Protein AF-N4TQZ7-F1 (afdb_monomer_lite)

Organism: Fusarium oxysporum f. sp. cubense (strain race 1) (NCBI:txid1229664)

Foldseek 3Di:
DLQVVQVVVVAAFDPVLLVVLLCCQVVVPDDDDLFDDPVDPQLVRRQVRCVVVVHDDDPVRSRRNNLQSNLSSNLVNLCCCQCPVVVHFDALVNVLVSQLSNCPQPAPDPVGGCVNPRSDDDCVLLVLLLVLLLVLLVLLVPVVDPDCSVVVSLVSSQVSCVVVVFHRQDFPPDPVRVVLQVVLSVLSVPPVPDPDDDDDDDSSVSVSVSSVCRTHDPDRDPVVPVVVVVVVPDDPDDDDDD

pLDDT: mean 83.71, std 16.62, range [31.41, 97.88]

Secondary structure (DSSP, 8-state):
-HHHHHHHTT-S--HHHHHHHHHHHHH-SSPPPSS--TTSHHHHHHHHHHHHTTPPP-HHHHHHHHHHHHHHHHHHHHHIIIIIIS-----HHHHHHHHHHHTTT--SBTTB-HHHHTT---THHHHHHHHHHHHHHHHHHH--SSS-HHH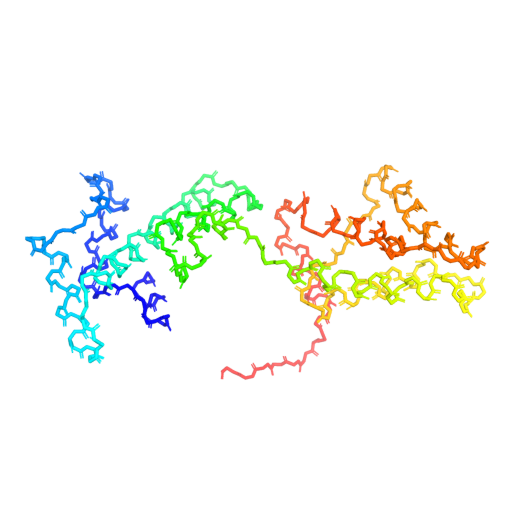HHHHHHHHHHHHTTPPPP---SSHHHHHHHHHHHHHTTTTTT--S------TTHHHHHHHHHHSSSS----HHHHHHHHHHHS-TT-PPP-

Sequence (242 aa):
MIYGSNMISVAGGSLPTTYRLCRVVFEETSQPPEEITQNDLEYEEIRNHLEFRCIPVSHGLILRCYRETLQHAQTAKYLIQKIFIDREAFSEATFKEAHRILTYKIDINQQTPWELYSGNYRTWIWERICYASKFCQRFINIRPFLDGNGRMYRLLLTTLLLRAGICPAVYGLHNMDRESHSRAEVSCYRHDLQGLGEVVTETHHELALFVLNHTYGQWKSTDAQMMTFLQATRRDGAMFPH

Radius of gyration: 24.45 Å; chains: 1; bounding box: 64×50×61 Å

Structure (mmCIF, N/CA/C/O backbone):
data_AF-N4TQZ7-F1
#
_entry.id   AF-N4TQZ7-F1
#
loop_
_atom_site.group_PDB
_atom_site.id
_atom_site.type_symbol
_atom_site.label_atom_id
_atom_site.label_alt_id
_atom_site.label_comp_id
_atom_site.label_asym_id
_atom_site.label_entity_id
_atom_site.label_seq_id
_atom_site.pdbx_PDB_ins_code
_atom_site.Cartn_x
_atom_site.Cartn_y
_atom_site.Cartn_z
_atom_site.occupancy
_atom_site.B_iso_or_equiv
_atom_site.auth_seq_id
_atom_site.auth_comp_id
_atom_site.auth_asym_id
_atom_site.auth_atom_id
_atom_site.pdbx_PDB_model_num
ATOM 1 N N . MET A 1 1 ? -11.856 -14.166 8.397 1.00 89.38 1 MET A N 1
ATOM 2 C CA . MET A 1 1 ? -10.862 -13.397 7.617 1.00 89.38 1 MET A CA 1
ATOM 3 C C . MET A 1 1 ? -10.288 -12.244 8.436 1.00 89.38 1 MET A C 1
ATOM 5 O O . MET A 1 1 ? -9.149 -12.374 8.855 1.00 89.38 1 MET A O 1
ATOM 9 N N . ILE A 1 2 ? -11.068 -11.195 8.747 1.00 96.62 2 ILE A N 1
ATOM 10 C CA . ILE A 1 2 ? -10.592 -9.995 9.475 1.00 96.62 2 ILE A CA 1
ATOM 11 C C . ILE A 1 2 ? -9.933 -10.336 10.818 1.00 96.62 2 ILE A C 1
ATOM 13 O O . ILE A 1 2 ? -8.767 -10.017 11.020 1.00 96.62 2 ILE A O 1
ATOM 17 N N . TYR A 1 3 ? -10.639 -11.071 11.689 1.00 96.25 3 TYR A N 1
ATOM 18 C CA . TYR A 1 3 ? -10.115 -11.478 13.000 1.00 96.25 3 TYR A CA 1
ATOM 19 C C . TYR A 1 3 ? -8.766 -12.198 12.883 1.00 96.25 3 TYR A C 1
ATOM 21 O O . TYR A 1 3 ? -7.779 -11.766 13.463 1.00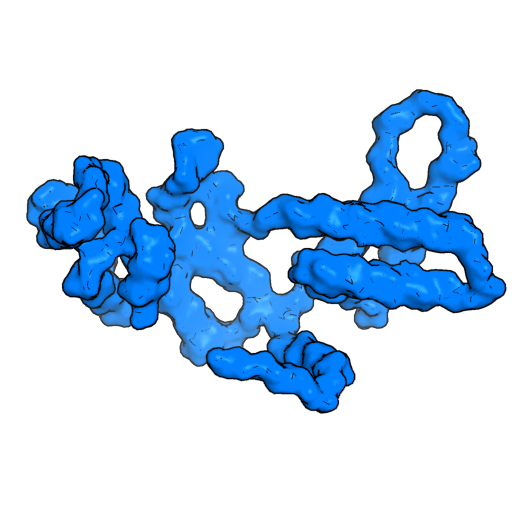 96.25 3 TYR A O 1
ATOM 29 N N . GLY A 1 4 ? -8.703 -13.260 12.073 1.00 94.31 4 GLY A N 1
ATOM 30 C CA . GLY A 1 4 ? -7.472 -14.031 11.887 1.00 94.31 4 GLY A CA 1
ATOM 31 C C . GLY A 1 4 ? -6.312 -13.190 11.350 1.00 94.31 4 GLY A C 1
ATOM 32 O O . GLY A 1 4 ? -5.191 -13.336 11.825 1.00 94.31 4 GLY A O 1
ATOM 33 N N . SER A 1 5 ? -6.580 -12.272 10.416 1.00 95.00 5 SER A N 1
ATOM 34 C CA . SER A 1 5 ? -5.544 -11.392 9.873 1.00 95.00 5 SER A CA 1
ATOM 35 C C . SER A 1 5 ? -5.001 -10.415 10.918 1.00 95.00 5 SER A C 1
ATOM 37 O O . SER A 1 5 ? -3.791 -10.225 10.981 1.00 95.00 5 SER A O 1
ATOM 39 N N . ASN A 1 6 ? -5.863 -9.839 11.760 1.00 94.75 6 ASN A N 1
ATOM 40 C CA . ASN A 1 6 ? -5.437 -8.980 12.868 1.00 94.75 6 ASN A CA 1
ATOM 41 C C . ASN A 1 6 ? -4.642 -9.762 13.924 1.00 94.75 6 ASN A C 1
ATOM 43 O O . ASN A 1 6 ? -3.598 -9.300 14.383 1.00 94.75 6 ASN A O 1
ATOM 47 N N . MET A 1 7 ? -5.069 -10.987 14.245 1.00 93.31 7 MET A N 1
ATOM 48 C CA . MET A 1 7 ? -4.385 -11.831 15.231 1.00 93.31 7 MET A CA 1
ATOM 49 C C . MET A 1 7 ? -2.954 -12.203 14.822 1.00 93.31 7 MET A C 1
ATOM 51 O O . MET A 1 7 ? -2.085 -12.263 15.689 1.00 93.31 7 MET A O 1
ATOM 55 N N . ILE A 1 8 ? -2.679 -12.407 13.527 1.00 92.38 8 ILE A N 1
ATOM 56 C CA . ILE A 1 8 ? -1.310 -12.653 13.028 1.00 92.38 8 ILE A CA 1
ATOM 57 C C . ILE A 1 8 ? -0.387 -11.463 13.330 1.00 92.38 8 ILE A C 1
ATOM 59 O O . ILE A 1 8 ? 0.792 -11.652 13.622 1.00 92.38 8 ILE A O 1
ATOM 63 N N . SER A 1 9 ? -0.923 -10.244 13.297 1.00 87.94 9 SER A N 1
ATOM 64 C CA . SER A 1 9 ? -0.184 -9.011 13.579 1.00 87.94 9 SER A CA 1
ATOM 65 C C . SER A 1 9 ? -0.219 -8.590 15.052 1.00 87.94 9 SER A C 1
ATOM 67 O O . SER A 1 9 ? 0.291 -7.521 15.369 1.00 87.94 9 SER A O 1
ATOM 69 N N . VAL A 1 10 ? -0.796 -9.408 15.946 1.00 89.69 10 VAL A N 1
ATOM 70 C CA . VAL A 1 10 ? -1.018 -9.064 17.367 1.00 89.69 10 VAL A CA 1
ATOM 71 C C . VAL A 1 10 ? -1.766 -7.725 17.502 1.00 89.69 10 VAL A C 1
ATOM 73 O O . VAL A 1 10 ? -1.455 -6.887 18.343 1.00 89.69 10 VAL A O 1
ATOM 76 N N . ALA A 1 11 ? -2.739 -7.522 16.617 1.00 92.00 11 ALA A N 1
ATOM 77 C CA . ALA A 1 11 ? -3.509 -6.296 16.455 1.00 92.00 11 ALA A CA 1
ATOM 78 C C . ALA A 1 11 ? -5.003 -6.572 16.668 1.00 92.00 11 ALA A C 1
ATOM 80 O O . ALA A 1 11 ? -5.447 -7.721 16.632 1.00 92.00 11 ALA A O 1
ATOM 81 N N . GLY A 1 12 ? -5.799 -5.517 16.813 1.00 93.19 12 GLY A N 1
ATOM 82 C CA . GLY A 1 12 ? -7.256 -5.626 16.855 1.00 93.19 12 GLY A CA 1
ATOM 83 C C . GLY A 1 12 ? -7.842 -6.167 18.167 1.00 93.19 12 GLY A C 1
ATOM 84 O O . GLY A 1 12 ? -7.158 -6.314 19.177 1.00 93.19 12 GLY A O 1
ATOM 85 N N . GLY A 1 13 ? -9.155 -6.411 18.155 1.00 92.44 13 GLY A N 1
ATOM 86 C CA . GLY A 1 13 ? -9.925 -6.895 19.302 1.00 92.44 13 GLY A CA 1
ATOM 87 C C . GLY A 1 13 ? -10.218 -8.398 19.283 1.00 92.44 13 GLY A C 1
ATOM 88 O O . GLY A 1 13 ? -9.714 -9.166 18.462 1.00 92.44 13 GLY A O 1
ATOM 89 N N . SER A 1 14 ? -11.103 -8.816 20.188 1.00 93.94 14 SER A N 1
ATOM 90 C CA . SER A 1 14 ? -11.565 -10.202 20.276 1.00 93.94 14 SER A CA 1
ATOM 91 C C . SER A 1 14 ? -12.363 -10.639 19.035 1.00 93.94 14 SER A C 1
ATOM 93 O O . SER A 1 14 ? -12.806 -9.815 18.227 1.00 93.94 14 SER A O 1
ATOM 95 N N . LEU A 1 15 ? -12.600 -11.948 18.888 1.00 94.88 15 LEU A N 1
ATOM 96 C CA . LEU A 1 15 ? -13.474 -12.468 17.832 1.00 94.88 15 LEU A CA 1
ATOM 97 C C . LEU A 1 15 ? -14.915 -11.914 17.940 1.00 94.88 15 LEU A C 1
ATOM 99 O O . LEU A 1 15 ? -15.410 -11.432 16.920 1.00 94.88 15 LEU A O 1
ATOM 103 N N . PRO A 1 16 ? -15.574 -11.902 19.122 1.00 94.44 16 PRO A N 1
ATOM 104 C CA . PRO A 1 16 ? -16.870 -11.237 19.308 1.00 94.44 16 PRO A CA 1
ATOM 105 C C . PRO A 1 16 ? -16.883 -9.764 18.887 1.00 94.44 16 PRO A C 1
ATOM 107 O O . PRO A 1 16 ? -17.746 -9.351 18.108 1.00 94.44 16 PRO A O 1
ATOM 110 N N . THR A 1 17 ? -15.889 -8.991 19.330 1.00 94.12 17 THR A N 1
ATOM 111 C CA . THR A 1 17 ? -15.753 -7.571 18.976 1.00 94.12 17 THR A CA 1
ATOM 112 C C . THR A 1 17 ? -15.598 -7.400 17.463 1.00 94.12 17 THR A C 1
ATOM 114 O O . THR A 1 17 ? -16.293 -6.596 16.843 1.00 94.12 17 THR A O 1
ATOM 117 N N . THR A 1 18 ? -14.735 -8.211 16.841 1.00 96.00 18 THR A N 1
ATOM 118 C CA . THR A 1 18 ? -14.521 -8.193 15.388 1.00 96.00 18 THR A CA 1
ATOM 119 C C . THR A 1 18 ? -15.801 -8.517 14.631 1.00 96.00 18 THR A C 1
ATOM 121 O O . THR A 1 18 ? -16.112 -7.854 13.643 1.00 96.00 18 THR A O 1
ATOM 124 N N . TYR A 1 19 ? -16.559 -9.515 15.089 1.00 94.75 19 TYR A N 1
ATOM 125 C CA . TYR A 1 19 ? -17.826 -9.895 14.475 1.00 94.75 19 TYR A CA 1
ATOM 126 C C . TYR A 1 19 ? -18.840 -8.749 14.510 1.00 94.75 19 TYR A C 1
ATOM 128 O O . TYR A 1 19 ? -19.419 -8.432 13.471 1.00 94.75 19 TYR A O 1
ATOM 136 N N . ARG A 1 20 ? -19.017 -8.081 15.659 1.00 92.12 20 ARG A N 1
ATOM 137 C CA . ARG A 1 20 ? -19.940 -6.938 15.767 1.00 92.12 20 ARG A CA 1
ATOM 138 C C . ARG A 1 20 ? -19.551 -5.786 14.850 1.00 92.12 20 ARG A C 1
ATOM 140 O O . ARG A 1 20 ? -20.404 -5.298 14.115 1.00 92.12 20 ARG A O 1
ATOM 147 N N . LEU A 1 21 ? -18.275 -5.405 14.832 1.00 94.25 21 LEU A N 1
ATOM 148 C CA . LEU A 1 21 ? -17.808 -4.329 13.955 1.00 94.25 21 LEU A CA 1
ATOM 149 C C . LEU A 1 21 ? -17.959 -4.686 12.479 1.00 94.25 21 LEU A C 1
ATOM 151 O O . LEU A 1 21 ? -18.399 -3.851 11.693 1.00 94.25 21 LEU A O 1
ATOM 155 N N . CYS A 1 22 ? -17.677 -5.936 12.104 1.00 95.31 22 CYS A N 1
ATOM 156 C CA . CYS A 1 22 ? -17.938 -6.401 10.746 1.00 95.31 22 CYS A CA 1
ATOM 157 C C . CYS A 1 22 ? -19.426 -6.274 10.403 1.00 95.31 22 CYS A C 1
ATOM 159 O O . CYS A 1 22 ? -19.744 -5.727 9.354 1.00 95.31 22 CYS A O 1
ATOM 161 N N . ARG A 1 23 ? -20.340 -6.711 11.275 1.00 94.31 23 ARG A N 1
ATOM 162 C CA . ARG A 1 23 ? -21.780 -6.569 11.017 1.00 94.31 23 ARG A CA 1
ATOM 163 C C . ARG A 1 23 ? -22.179 -5.118 10.774 1.00 94.31 23 ARG A C 1
ATOM 165 O O . ARG A 1 23 ? -22.774 -4.841 9.744 1.00 94.31 23 ARG A O 1
ATOM 172 N N . VAL A 1 24 ? -21.767 -4.193 11.640 1.00 93.00 24 VAL A N 1
ATOM 173 C CA . VAL A 1 24 ? -22.063 -2.759 11.468 1.00 93.00 24 VAL A CA 1
ATOM 174 C C . VAL A 1 24 ? -21.515 -2.226 10.137 1.00 93.00 24 VAL A C 1
ATOM 176 O O . VAL A 1 24 ? -22.226 -1.546 9.402 1.00 93.00 24 VAL A O 1
ATOM 179 N N . VAL A 1 25 ? -20.272 -2.572 9.785 1.00 95.25 25 VAL A N 1
ATOM 180 C CA . VAL A 1 25 ? -19.625 -2.101 8.549 1.00 95.25 25 VAL A CA 1
ATOM 181 C C . VAL A 1 25 ? -20.275 -2.682 7.292 1.00 95.25 25 VAL A C 1
ATOM 183 O O . VAL A 1 25 ? -20.527 -1.942 6.339 1.00 95.25 25 VAL A O 1
ATOM 186 N N . PHE A 1 26 ? -20.509 -3.994 7.254 1.00 94.50 26 PHE A N 1
ATOM 187 C CA . PHE A 1 26 ? -20.985 -4.695 6.060 1.00 94.50 26 PHE A CA 1
ATOM 188 C C . PHE A 1 26 ? -22.504 -4.615 5.879 1.00 94.50 26 PHE A C 1
ATOM 190 O O . PHE A 1 26 ? -22.950 -4.542 4.740 1.00 94.50 26 PHE A O 1
ATOM 197 N N . GLU A 1 27 ? -23.287 -4.607 6.961 1.00 92.38 27 GLU A N 1
ATOM 198 C CA . GLU A 1 27 ? -24.753 -4.484 6.900 1.00 92.38 27 GLU A CA 1
ATOM 199 C C . GLU A 1 27 ? -25.211 -3.017 6.798 1.00 92.38 27 GLU A C 1
ATOM 201 O O . GLU A 1 27 ? -26.372 -2.773 6.488 1.00 92.38 27 GLU A O 1
ATOM 206 N N . GLU A 1 28 ? -24.327 -2.047 7.071 1.00 86.31 28 GLU A N 1
ATOM 207 C CA . GLU A 1 28 ? -24.642 -0.605 7.097 1.00 86.31 28 GLU A CA 1
ATOM 208 C C . GLU A 1 28 ? -25.817 -0.242 8.017 1.00 86.31 28 GLU A C 1
ATOM 210 O O . GLU A 1 28 ? -26.495 0.765 7.824 1.00 86.31 28 GLU A O 1
ATOM 215 N N . THR A 1 29 ? -26.053 -1.044 9.058 1.00 78.06 29 THR A N 1
ATOM 216 C CA . THR A 1 29 ? -27.164 -0.840 10.001 1.00 78.06 29 THR A CA 1
ATOM 217 C C . THR A 1 29 ? -27.057 0.477 10.764 1.00 78.06 29 THR A C 1
ATOM 219 O O . THR A 1 29 ? -28.063 1.026 11.206 1.00 78.06 29 THR A O 1
ATOM 222 N N . SER A 1 30 ? -25.832 0.964 10.956 1.00 85.12 30 SER A N 1
ATOM 223 C CA . SER A 1 30 ? -25.512 2.224 11.619 1.00 85.12 30 SER A CA 1
ATOM 224 C C . SER A 1 30 ? -24.096 2.667 11.248 1.00 85.12 30 SER A C 1
ATOM 226 O O . SER A 1 30 ? -23.288 1.872 10.764 1.00 85.12 30 SER A O 1
ATOM 228 N N . GLN A 1 31 ? -23.773 3.941 11.482 1.00 85.19 31 GLN A N 1
ATOM 229 C CA . GLN A 1 31 ? -22.384 4.386 11.409 1.00 85.19 31 GLN A CA 1
ATOM 230 C C . GLN A 1 31 ? -21.629 3.896 12.654 1.00 85.19 31 GLN A C 1
ATOM 232 O O . GLN A 1 31 ? -22.085 4.156 13.771 1.00 85.19 31 GLN A O 1
ATOM 237 N N . PRO A 1 32 ? -20.498 3.184 12.492 1.00 88.00 32 PRO A N 1
ATOM 238 C CA . PRO A 1 32 ? -19.674 2.797 13.626 1.00 88.00 32 PRO A CA 1
ATOM 239 C C . PRO A 1 32 ? -19.098 4.059 14.285 1.00 88.00 32 PRO A C 1
ATOM 241 O O . PRO A 1 32 ? -18.683 4.973 13.565 1.00 88.00 32 PRO A O 1
ATOM 244 N N . PRO A 1 33 ? -19.065 4.133 15.626 1.00 89.19 33 PRO A N 1
ATOM 245 C CA . PRO A 1 33 ? -18.546 5.307 16.308 1.00 89.19 33 PRO A CA 1
ATOM 246 C C . PRO A 1 33 ? -17.061 5.494 15.982 1.00 89.19 33 PRO A C 1
ATOM 248 O O . PRO A 1 33 ? -16.300 4.529 15.871 1.00 89.19 33 PRO A O 1
ATOM 251 N N . GLU A 1 34 ? -16.643 6.743 15.810 1.00 87.38 34 GLU A N 1
ATOM 252 C CA . GLU A 1 34 ? -15.252 7.063 15.477 1.00 87.38 34 GLU A CA 1
ATOM 253 C C . GLU A 1 34 ? -14.299 6.765 16.646 1.00 87.38 34 GLU A C 1
ATOM 255 O O . GLU A 1 34 ? -13.163 6.325 16.446 1.00 87.38 34 GLU A O 1
ATOM 260 N N . GLU A 1 35 ? -14.790 6.947 17.871 1.00 89.19 35 GLU A N 1
ATOM 261 C CA . GLU A 1 35 ? -14.110 6.599 19.112 1.00 89.19 35 GLU A CA 1
ATOM 262 C C . GLU A 1 35 ? -15.071 5.910 20.074 1.00 89.19 35 GLU A C 1
ATOM 264 O O . GLU A 1 35 ? -16.269 6.186 20.086 1.00 89.19 35 GLU A O 1
ATOM 269 N N . ILE A 1 36 ? -14.512 5.022 20.889 1.00 94.38 36 ILE A N 1
ATOM 270 C CA . ILE A 1 36 ? -15.214 4.325 21.964 1.00 94.38 36 ILE A CA 1
ATOM 271 C C . ILE A 1 36 ? -14.734 4.847 23.318 1.00 94.38 36 ILE A C 1
ATOM 273 O O . ILE A 1 36 ? -13.595 5.282 23.485 1.00 94.38 36 ILE A O 1
ATOM 277 N N . THR A 1 37 ? -15.607 4.773 24.304 1.00 94.88 37 THR A N 1
ATOM 278 C CA . THR A 1 37 ? -15.417 5.210 25.683 1.00 94.88 37 THR A CA 1
ATOM 279 C C . THR A 1 37 ? -15.427 4.011 26.627 1.00 94.88 37 THR A C 1
ATOM 281 O O . THR A 1 37 ? -15.804 2.907 26.252 1.00 94.88 37 THR A O 1
ATOM 284 N N . GLN A 1 38 ? -15.060 4.222 27.891 1.00 94.12 38 GLN A N 1
ATOM 285 C CA . GLN A 1 38 ? -15.057 3.159 28.907 1.00 94.12 38 GLN A CA 1
ATOM 286 C C . GLN A 1 38 ? -16.442 2.553 29.183 1.00 94.12 38 GLN A C 1
ATOM 288 O O . GLN A 1 38 ? -16.523 1.476 29.763 1.00 94.12 38 GLN A O 1
ATOM 293 N N . ASN A 1 39 ? -17.516 3.235 28.777 1.00 94.19 39 ASN A N 1
ATOM 294 C CA . ASN A 1 39 ? -18.886 2.761 28.951 1.00 94.19 39 ASN A CA 1
ATOM 295 C C . ASN A 1 39 ? -19.351 1.857 27.797 1.00 94.19 39 ASN A C 1
ATOM 297 O O . ASN A 1 39 ? -20.425 1.264 27.890 1.00 94.19 39 ASN A O 1
ATOM 301 N N . ASP A 1 40 ? -18.573 1.766 26.716 1.00 93.44 40 ASP A N 1
ATOM 302 C CA . ASP A 1 40 ? -18.936 0.992 25.535 1.00 93.44 40 ASP A CA 1
ATOM 303 C C . ASP A 1 40 ? -18.562 -0.485 25.695 1.00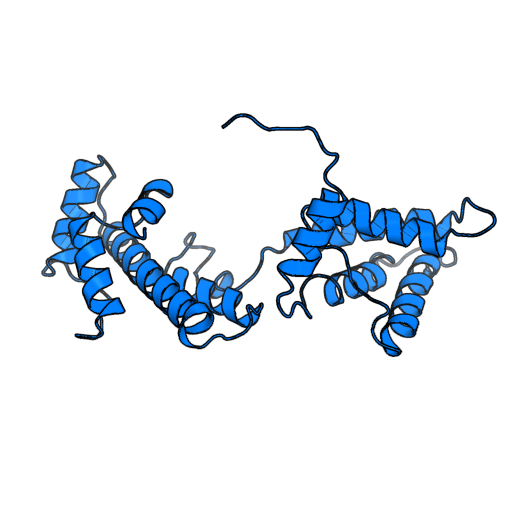 93.44 40 ASP A C 1
ATOM 305 O O . ASP A 1 40 ? -17.490 -0.841 26.195 1.00 93.44 40 ASP A O 1
ATOM 309 N N . LEU A 1 41 ? -19.439 -1.367 25.211 1.00 92.75 41 LEU A N 1
ATOM 310 C CA . LEU A 1 41 ? -19.243 -2.817 25.277 1.00 92.75 41 LEU A CA 1
ATOM 311 C C . LEU A 1 41 ? -17.952 -3.249 24.564 1.00 92.75 41 LEU A C 1
ATOM 313 O O . LEU A 1 41 ? -17.223 -4.117 25.042 1.00 92.75 41 LEU A O 1
ATOM 317 N N . GLU A 1 42 ? -17.653 -2.634 23.420 1.00 93.56 42 GLU A N 1
ATOM 318 C CA . GLU A 1 42 ? -16.434 -2.854 22.642 1.00 93.56 42 GLU A CA 1
ATOM 319 C C . GLU A 1 42 ? -15.179 -2.543 23.456 1.00 93.56 42 GLU A C 1
ATOM 321 O O . GLU A 1 42 ? -14.200 -3.284 23.373 1.00 93.56 42 GLU A O 1
ATOM 326 N N . TYR A 1 43 ? -15.208 -1.472 24.252 1.00 96.00 43 TYR A N 1
ATOM 327 C CA . TYR A 1 43 ? -14.074 -1.066 25.075 1.00 96.00 43 TYR A CA 1
ATOM 328 C C . TYR A 1 43 ? -13.752 -2.138 26.108 1.00 96.00 43 TYR A C 1
ATOM 330 O O . TYR A 1 43 ? -12.609 -2.583 26.234 1.00 96.00 43 TYR A O 1
ATOM 338 N N . GLU A 1 44 ? -14.786 -2.580 26.812 1.00 95.75 44 GLU A N 1
ATOM 339 C CA . GLU A 1 44 ? -14.687 -3.573 27.868 1.00 95.75 44 GLU A CA 1
ATOM 340 C C . GLU A 1 44 ? -14.261 -4.949 27.330 1.00 95.75 44 GLU A C 1
ATOM 342 O O . GLU A 1 44 ? -13.400 -5.617 27.902 1.00 95.75 44 GLU A O 1
ATOM 347 N N . GLU A 1 45 ? -14.781 -5.370 26.177 1.00 95.38 45 GLU A N 1
ATOM 348 C CA . GLU A 1 45 ? -14.353 -6.625 25.553 1.00 95.38 45 GLU A CA 1
ATOM 349 C C . GLU A 1 45 ? -12.907 -6.598 25.056 1.00 95.38 45 GLU A C 1
ATOM 351 O O . GLU A 1 45 ? -12.192 -7.592 25.208 1.00 95.38 45 GLU A O 1
ATOM 356 N N . ILE A 1 46 ? -12.461 -5.488 24.461 1.00 96.50 46 ILE A N 1
ATOM 357 C CA . ILE A 1 46 ? -11.064 -5.336 24.040 1.00 96.50 46 ILE A CA 1
ATOM 358 C C . ILE A 1 46 ? -10.156 -5.349 25.269 1.00 96.50 46 ILE A C 1
ATOM 360 O O . ILE A 1 46 ? -9.129 -6.028 25.248 1.00 96.50 46 ILE A O 1
ATOM 364 N N . ARG A 1 47 ? -10.545 -4.671 26.356 1.00 97.06 47 ARG A N 1
ATOM 365 C CA . ARG A 1 47 ? -9.827 -4.707 27.637 1.00 97.06 47 ARG A CA 1
ATOM 366 C C . ARG A 1 47 ? -9.649 -6.146 28.127 1.00 97.06 47 ARG A C 1
ATOM 368 O O . ARG A 1 47 ? -8.518 -6.592 28.307 1.00 97.06 47 ARG A O 1
ATOM 375 N N . ASN A 1 48 ? -10.749 -6.891 28.242 1.00 96.38 48 ASN A N 1
ATOM 376 C CA . ASN A 1 48 ? -10.741 -8.290 28.677 1.00 96.38 48 ASN A CA 1
ATOM 377 C C . ASN A 1 48 ? -9.923 -9.189 27.732 1.00 96.38 48 ASN A C 1
ATOM 379 O O . ASN A 1 48 ? -9.235 -10.108 28.175 1.00 96.38 48 ASN A O 1
ATOM 383 N N . HIS A 1 49 ? -9.951 -8.914 26.425 1.00 95.25 49 HIS A N 1
ATOM 384 C CA . HIS A 1 49 ? -9.142 -9.635 25.444 1.00 95.25 49 HIS A CA 1
ATOM 385 C C . HIS A 1 49 ? -7.641 -9.410 25.644 1.00 95.25 49 HIS A C 1
ATOM 387 O O . HIS A 1 49 ? -6.874 -10.373 25.629 1.00 95.25 49 HIS A O 1
ATOM 393 N N . LEU A 1 50 ? -7.223 -8.159 25.850 1.00 96.00 50 LEU A N 1
ATOM 394 C CA . LEU A 1 50 ? -5.827 -7.812 26.112 1.00 96.00 50 LEU A CA 1
ATOM 395 C C . LEU A 1 50 ? -5.330 -8.460 27.414 1.00 96.00 50 LEU A C 1
ATOM 397 O O . LEU A 1 50 ? -4.236 -9.025 27.428 1.00 96.00 50 LEU A O 1
ATOM 401 N N . GLU A 1 51 ? -6.158 -8.474 28.463 1.00 96.31 51 GLU A N 1
ATOM 402 C CA . GLU A 1 51 ? -5.853 -9.153 29.733 1.00 96.31 51 GLU A CA 1
ATOM 403 C C . GLU A 1 51 ? -5.692 -10.661 29.553 1.00 96.31 51 GLU A C 1
ATOM 405 O O . GLU A 1 51 ? -4.682 -11.226 29.971 1.00 96.31 51 GLU A O 1
ATOM 410 N N . PHE A 1 52 ? -6.631 -11.309 28.857 1.00 93.94 52 PHE A N 1
ATOM 411 C CA . PHE A 1 52 ? -6.551 -12.735 28.531 1.00 93.94 52 PHE A CA 1
ATOM 412 C C . PHE A 1 52 ? -5.284 -13.083 27.734 1.00 93.94 52 PHE A C 1
ATOM 414 O O . PHE A 1 52 ? -4.718 -14.167 27.872 1.00 93.94 52 PHE A O 1
ATOM 421 N N . ARG A 1 53 ? -4.825 -12.155 26.890 1.00 93.06 53 ARG A N 1
ATOM 422 C CA . ARG A 1 53 ? -3.605 -12.281 26.087 1.00 93.06 53 ARG A CA 1
ATOM 423 C C . ARG A 1 53 ? -2.322 -11.957 26.855 1.00 93.06 53 ARG A C 1
ATOM 425 O O . ARG A 1 53 ? -1.252 -12.076 26.254 1.00 93.06 53 ARG A O 1
ATOM 432 N N . CYS A 1 54 ? -2.417 -11.558 28.123 1.00 94.50 54 CYS A N 1
ATOM 433 C CA . CYS A 1 54 ? -1.311 -11.058 28.939 1.00 94.50 54 CYS A CA 1
ATOM 434 C C . CYS A 1 54 ? -0.593 -9.846 28.312 1.00 94.50 54 CYS A C 1
ATOM 436 O O . CYS A 1 54 ? 0.623 -9.699 28.449 1.00 94.50 54 CYS A O 1
ATOM 438 N N . ILE A 1 55 ? -1.328 -8.986 27.601 1.00 93.81 55 ILE A N 1
ATOM 439 C CA . ILE A 1 55 ? -0.805 -7.749 27.011 1.00 93.81 55 ILE A CA 1
ATOM 440 C C . ILE A 1 55 ? -1.108 -6.588 27.971 1.00 93.81 55 ILE A C 1
ATOM 442 O O . ILE A 1 55 ? -2.258 -6.449 28.391 1.00 93.81 55 ILE A O 1
ATOM 446 N N . PRO A 1 56 ? -0.123 -5.733 28.317 1.00 95.50 56 PRO A N 1
ATOM 447 C CA . PRO A 1 56 ? -0.350 -4.589 29.195 1.00 95.50 56 PRO A CA 1
ATOM 448 C C . PRO A 1 56 ? -1.453 -3.667 28.671 1.00 95.50 56 PRO A C 1
ATOM 450 O O . PRO A 1 56 ? -1.335 -3.059 27.605 1.00 95.50 56 PRO A O 1
ATOM 453 N N . VAL A 1 57 ? -2.529 -3.558 29.443 1.00 96.38 57 VAL A N 1
ATOM 454 C CA . VAL A 1 57 ? -3.694 -2.760 29.076 1.00 96.38 57 VAL A CA 1
ATOM 455 C C . VAL A 1 57 ? -3.408 -1.278 29.280 1.00 96.38 57 VAL A C 1
ATOM 457 O O . VAL A 1 57 ? -2.930 -0.849 30.327 1.00 96.38 57 VAL A O 1
ATOM 460 N N . SER A 1 58 ? -3.772 -0.474 28.286 1.00 96.62 58 SER A N 1
ATOM 461 C CA . SER A 1 58 ? -3.849 0.979 28.408 1.00 96.62 58 SER A CA 1
ATOM 462 C C . SER A 1 58 ? -5.020 1.506 27.587 1.00 96.62 58 SER A C 1
ATOM 464 O O . SER A 1 58 ? -5.426 0.878 26.608 1.00 96.62 58 SER A O 1
ATOM 466 N N . HIS A 1 59 ? -5.538 2.679 27.955 1.00 95.62 59 HIS A N 1
ATOM 467 C CA . HIS A 1 59 ? -6.612 3.334 27.207 1.00 95.62 59 HIS A CA 1
ATOM 468 C C . HIS A 1 59 ? -6.246 3.513 25.723 1.00 95.62 59 HIS A C 1
ATOM 470 O O . HIS A 1 59 ? -7.005 3.115 24.845 1.00 95.62 59 HIS A O 1
ATOM 476 N N . GLY A 1 60 ? -5.037 4.014 25.439 1.00 94.69 60 GLY A N 1
ATOM 477 C CA . GLY A 1 60 ? -4.562 4.206 24.067 1.00 94.69 60 GLY A CA 1
ATOM 478 C C . GLY A 1 60 ? -4.466 2.905 23.263 1.00 94.69 60 GLY A C 1
ATOM 479 O O . GLY A 1 60 ? -4.817 2.892 22.085 1.00 94.69 60 GLY A O 1
ATOM 480 N N . LEU A 1 61 ? -4.055 1.798 23.892 1.00 95.50 61 LEU A N 1
ATOM 481 C CA . LEU A 1 61 ? -4.007 0.496 23.223 1.00 95.50 61 LEU A CA 1
ATOM 482 C C . LEU A 1 61 ? -5.410 -0.033 22.901 1.00 95.50 61 LEU A C 1
ATOM 484 O O . LEU A 1 61 ? -5.618 -0.549 21.809 1.00 95.50 61 LEU A O 1
ATOM 488 N N . ILE A 1 62 ? -6.381 0.145 23.800 1.00 96.88 62 ILE A N 1
ATOM 489 C CA . ILE A 1 62 ? -7.774 -0.258 23.550 1.00 96.88 62 ILE A CA 1
ATOM 490 C C . ILE A 1 62 ? -8.344 0.499 22.344 1.00 96.88 62 ILE A C 1
ATOM 492 O O . ILE A 1 62 ? -8.887 -0.123 21.428 1.00 96.88 62 ILE A O 1
ATOM 496 N N . LEU A 1 63 ? -8.163 1.825 22.300 1.00 96.38 63 LEU A N 1
ATOM 497 C CA . LEU A 1 63 ? -8.609 2.642 21.165 1.00 96.38 63 LEU A CA 1
ATOM 498 C C . LEU A 1 63 ? -7.918 2.234 19.859 1.00 96.38 63 LEU A C 1
ATOM 500 O O . LEU A 1 63 ? -8.558 2.180 18.808 1.00 96.38 63 LEU A O 1
ATOM 504 N N . ARG A 1 64 ? -6.623 1.903 19.919 1.00 95.94 64 ARG A N 1
ATOM 505 C CA . ARG A 1 64 ? -5.870 1.395 18.769 1.00 95.94 64 ARG A CA 1
ATOM 506 C C . ARG A 1 64 ? -6.424 0.056 18.272 1.00 95.94 64 ARG A C 1
ATOM 508 O O . ARG A 1 64 ? -6.706 -0.057 17.085 1.00 95.94 64 ARG A O 1
ATOM 515 N N . CYS A 1 65 ? -6.648 -0.916 19.155 1.00 96.50 65 CYS A N 1
ATOM 516 C CA . CYS A 1 65 ? -7.230 -2.216 18.806 1.00 96.50 65 CYS A CA 1
ATOM 517 C C . CYS A 1 65 ? -8.633 -2.079 18.190 1.00 96.50 65 CYS A C 1
ATOM 519 O O . CYS A 1 65 ? -8.980 -2.787 17.239 1.00 96.50 65 CYS A O 1
ATOM 521 N N . TYR A 1 66 ? -9.444 -1.149 18.701 1.00 97.38 66 TYR A N 1
ATOM 522 C CA . TYR A 1 66 ? -10.738 -0.821 18.108 1.00 97.38 66 TYR A CA 1
ATOM 523 C C . TYR A 1 66 ? -10.578 -0.310 16.671 1.00 97.38 66 TYR A C 1
ATOM 525 O O . TYR A 1 66 ? -11.157 -0.883 15.744 1.00 97.38 66 TYR A O 1
ATOM 533 N N . ARG A 1 67 ? -9.727 0.705 16.476 1.00 96.81 67 ARG A N 1
ATOM 534 C CA . ARG A 1 67 ? -9.422 1.312 15.170 1.00 96.81 67 ARG A CA 1
ATOM 535 C C . ARG A 1 67 ? -8.889 0.294 14.165 1.00 96.81 67 ARG A C 1
ATOM 537 O O . ARG A 1 67 ? -9.436 0.190 13.074 1.00 96.81 67 ARG A O 1
ATOM 544 N N . GLU A 1 68 ? -7.913 -0.520 14.561 1.00 96.88 68 GLU A N 1
ATOM 545 C CA . GLU A 1 68 ? -7.347 -1.605 13.745 1.00 96.88 68 GLU A CA 1
ATOM 546 C C . GLU A 1 68 ? -8.418 -2.607 13.292 1.00 96.88 68 GLU A C 1
ATOM 548 O O . GLU A 1 68 ? -8.380 -3.113 12.173 1.00 96.88 68 GLU A O 1
ATOM 553 N N . THR A 1 69 ? -9.404 -2.901 14.141 1.00 97.00 69 THR A N 1
ATOM 554 C CA . THR A 1 69 ? -10.495 -3.823 13.791 1.00 97.00 69 THR A CA 1
ATOM 555 C C . THR A 1 69 ? -11.502 -3.174 12.849 1.00 97.00 69 THR A C 1
ATOM 557 O O . THR A 1 69 ? -11.869 -3.768 11.831 1.00 97.00 69 THR A O 1
ATOM 560 N N . LEU A 1 70 ? -11.927 -1.951 13.169 1.00 96.94 70 LEU A N 1
ATOM 561 C CA . LEU A 1 70 ? -12.890 -1.190 12.383 1.00 96.94 70 LEU A CA 1
ATOM 562 C C . LEU A 1 70 ? -12.364 -0.915 10.969 1.00 96.94 70 LEU A C 1
ATOM 564 O O . LEU A 1 70 ? -13.045 -1.195 9.983 1.00 96.94 70 LEU A O 1
ATOM 568 N N . GLN A 1 71 ? -11.134 -0.424 10.866 1.00 97.38 71 GLN A N 1
ATOM 569 C CA . GLN A 1 71 ? -10.523 -0.039 9.597 1.00 97.38 71 GLN A CA 1
ATOM 570 C C . GLN A 1 71 ? -10.238 -1.235 8.714 1.00 97.38 71 GLN A C 1
ATOM 572 O O . GLN A 1 71 ? -10.484 -1.177 7.517 1.00 97.38 71 GLN A O 1
ATOM 577 N N . HIS A 1 72 ? -9.816 -2.361 9.287 1.00 97.44 72 HIS A N 1
ATOM 578 C CA . HIS A 1 72 ? -9.647 -3.577 8.504 1.00 97.44 72 HIS A CA 1
ATOM 579 C C . HIS A 1 72 ? -10.982 -4.040 7.899 1.00 97.44 72 HIS A C 1
ATOM 581 O O . HIS A 1 72 ? -11.040 -4.385 6.717 1.00 97.44 72 HIS A O 1
ATOM 587 N N . ALA A 1 73 ? -12.078 -3.985 8.663 1.00 97.00 73 ALA A N 1
ATOM 588 C CA . ALA A 1 73 ? -13.406 -4.273 8.123 1.00 97.00 73 ALA A CA 1
ATOM 589 C C . ALA A 1 73 ? -13.802 -3.278 7.013 1.00 97.00 73 ALA A C 1
ATOM 591 O O . ALA A 1 73 ? -14.265 -3.702 5.952 1.00 97.00 73 ALA A O 1
ATOM 592 N N . GLN A 1 74 ? -13.568 -1.976 7.215 1.00 97.00 74 GLN A N 1
ATOM 593 C CA . GLN A 1 74 ? -13.856 -0.931 6.223 1.00 97.00 74 GLN A CA 1
ATOM 594 C C . GLN A 1 74 ? -13.032 -1.100 4.939 1.00 97.00 74 GLN A C 1
ATOM 596 O O . GLN A 1 74 ? -13.592 -1.051 3.845 1.00 97.00 74 GLN A O 1
ATOM 601 N N . THR A 1 75 ? -11.731 -1.371 5.047 1.00 97.88 75 THR A N 1
ATOM 602 C CA . THR A 1 75 ? -10.845 -1.638 3.907 1.00 97.88 75 THR A CA 1
ATOM 603 C C . THR A 1 75 ? -11.282 -2.879 3.144 1.00 97.88 75 THR A C 1
ATOM 605 O O . THR A 1 75 ? -11.322 -2.859 1.914 1.00 97.88 75 THR A O 1
ATOM 608 N N . ALA A 1 76 ? -11.643 -3.956 3.847 1.00 97.00 76 ALA A N 1
ATOM 609 C CA . ALA A 1 76 ? -12.126 -5.171 3.202 1.00 97.00 76 ALA A CA 1
ATOM 610 C C . ALA A 1 76 ? -13.424 -4.914 2.430 1.00 97.00 76 ALA A C 1
ATOM 612 O O . ALA A 1 76 ? -13.532 -5.317 1.272 1.00 97.00 76 ALA A O 1
ATOM 613 N N . LYS A 1 77 ? -14.377 -4.192 3.029 1.00 96.00 77 LYS A N 1
ATOM 614 C CA . LYS A 1 77 ? -15.601 -3.769 2.343 1.00 96.00 77 LYS A CA 1
ATOM 615 C C . LYS A 1 77 ? -15.297 -2.916 1.115 1.00 96.00 77 LYS A C 1
ATOM 617 O O . LYS A 1 77 ? -15.811 -3.221 0.045 1.00 96.00 77 LYS A O 1
ATOM 622 N N . TYR A 1 78 ? -14.448 -1.899 1.255 1.00 96.19 78 TYR A N 1
ATOM 623 C CA . TYR A 1 78 ? -14.047 -1.021 0.155 1.00 96.19 78 TYR A CA 1
ATOM 624 C C . TYR A 1 78 ? -13.480 -1.818 -1.025 1.00 96.19 78 TYR A C 1
ATOM 626 O O . TYR A 1 78 ? -13.931 -1.646 -2.155 1.00 96.19 78 TYR A O 1
ATOM 634 N N . LEU A 1 79 ? -12.540 -2.731 -0.762 1.00 94.44 79 LEU A N 1
ATOM 635 C CA . LEU A 1 79 ? -11.919 -3.556 -1.798 1.00 94.44 79 LEU A CA 1
ATOM 636 C C . LEU A 1 79 ? -12.921 -4.518 -2.446 1.00 94.44 79 LEU A C 1
ATOM 638 O O . LEU A 1 79 ? -12.963 -4.613 -3.671 1.00 94.44 79 LEU A O 1
ATOM 642 N N . ILE A 1 80 ? -13.745 -5.211 -1.652 1.00 94.06 80 ILE A N 1
ATOM 643 C CA . ILE A 1 80 ? -14.766 -6.132 -2.175 1.00 94.06 80 ILE A CA 1
ATOM 644 C C . ILE A 1 80 ? -15.765 -5.373 -3.051 1.00 94.06 80 ILE A C 1
ATOM 646 O O . ILE A 1 80 ? -16.056 -5.820 -4.160 1.00 94.06 80 ILE A O 1
ATOM 650 N N . GLN A 1 81 ? -16.242 -4.216 -2.591 1.00 93.94 81 GLN A N 1
ATOM 651 C CA . GLN A 1 81 ? -17.170 -3.384 -3.348 1.00 93.94 81 GLN A CA 1
ATOM 652 C C . GLN A 1 81 ? -16.537 -2.942 -4.671 1.00 93.94 81 GLN A C 1
ATOM 654 O O . GLN A 1 81 ? -17.024 -3.313 -5.733 1.00 93.94 81 GLN A O 1
ATOM 659 N N . LYS A 1 82 ? -15.387 -2.261 -4.613 1.00 91.62 82 LYS A N 1
ATOM 660 C CA . LYS A 1 82 ? -14.711 -1.706 -5.793 1.00 91.62 82 LYS A CA 1
ATOM 661 C C . LYS A 1 82 ? -14.342 -2.761 -6.834 1.00 91.62 82 LYS A C 1
ATOM 663 O O . LYS A 1 82 ? -14.590 -2.591 -8.024 1.00 91.62 82 LYS A O 1
ATOM 668 N N . ILE A 1 83 ? -13.712 -3.847 -6.397 1.00 86.19 83 ILE A N 1
ATOM 669 C CA . ILE A 1 83 ? -13.096 -4.814 -7.313 1.00 86.19 83 ILE A CA 1
ATOM 670 C C . ILE A 1 83 ? -14.094 -5.892 -7.719 1.00 86.19 83 ILE A C 1
ATOM 672 O O . ILE A 1 83 ? -14.193 -6.255 -8.891 1.00 86.19 83 ILE A O 1
ATOM 676 N N . PHE A 1 84 ? -14.805 -6.463 -6.747 1.00 88.25 84 PHE A N 1
ATOM 677 C CA . PHE A 1 84 ? -15.624 -7.640 -7.003 1.00 88.25 84 PHE A CA 1
ATOM 678 C C . PHE A 1 84 ? -17.047 -7.274 -7.418 1.00 88.25 84 PHE A C 1
ATOM 680 O O . PHE A 1 84 ? -17.556 -7.874 -8.365 1.00 88.25 84 PHE A O 1
ATOM 687 N N . ILE A 1 85 ? -17.670 -6.306 -6.743 1.00 91.00 85 ILE A N 1
ATOM 688 C CA . ILE A 1 85 ? -19.056 -5.909 -7.020 1.00 91.00 85 ILE A CA 1
ATOM 689 C C . ILE A 1 85 ? -19.116 -4.941 -8.206 1.00 91.00 85 ILE A C 1
ATOM 691 O O . ILE A 1 85 ? -19.780 -5.243 -9.196 1.00 91.00 85 ILE A O 1
ATOM 695 N N . ASP A 1 86 ? -18.360 -3.844 -8.153 1.00 91.25 86 ASP A N 1
ATOM 696 C CA . ASP A 1 86 ? -18.381 -2.785 -9.174 1.00 91.25 86 ASP A CA 1
ATOM 697 C C . ASP A 1 86 ? -17.557 -3.151 -10.422 1.00 91.25 86 ASP A C 1
ATOM 699 O O . ASP A 1 86 ? -17.646 -2.480 -11.450 1.00 91.25 86 ASP A O 1
ATOM 703 N N . ARG A 1 87 ? -16.770 -4.239 -10.354 1.00 88.06 87 ARG A N 1
ATOM 704 C CA . ARG A 1 87 ? -15.893 -4.729 -11.435 1.00 88.06 87 ARG A CA 1
ATOM 705 C C . ARG A 1 87 ? -14.897 -3.675 -11.931 1.00 88.06 87 ARG A C 1
ATOM 707 O O . ARG A 1 87 ? -14.476 -3.719 -13.090 1.00 88.06 87 ARG A O 1
ATOM 714 N N . GLU A 1 88 ? -14.499 -2.736 -11.073 1.00 83.19 88 GLU A N 1
ATOM 715 C CA . GLU A 1 88 ? -13.471 -1.767 -11.430 1.00 83.19 88 GLU A CA 1
ATOM 716 C C . GLU A 1 88 ? -12.112 -2.459 -11.582 1.00 83.19 88 GLU A C 1
ATOM 718 O O . GLU A 1 88 ? -11.776 -3.417 -10.879 1.00 83.19 88 GLU A O 1
ATOM 723 N N . ALA A 1 89 ? -11.303 -1.958 -12.517 1.00 74.69 89 ALA A N 1
ATOM 724 C CA . ALA A 1 89 ? -9.947 -2.447 -12.691 1.00 74.69 89 ALA A CA 1
ATOM 725 C C . ALA A 1 89 ? -9.114 -2.170 -11.433 1.00 74.69 89 ALA A C 1
ATOM 727 O O . ALA A 1 89 ? -9.137 -1.068 -10.881 1.00 74.69 89 ALA A O 1
ATOM 728 N N . PHE A 1 90 ? -8.313 -3.155 -11.028 1.00 73.69 90 PHE A N 1
ATOM 729 C CA . PHE A 1 90 ? -7.312 -2.972 -9.984 1.00 73.69 90 PHE A CA 1
ATOM 730 C C . PHE A 1 90 ? -6.335 -1.863 -10.395 1.00 73.69 90 PHE A C 1
ATOM 732 O O . PHE A 1 90 ? -5.592 -2.014 -11.370 1.00 73.69 90 PHE A O 1
ATOM 739 N N . SER A 1 91 ? -6.357 -0.748 -9.660 1.00 75.81 91 SER A N 1
ATOM 740 C CA . SER A 1 91 ? -5.533 0.432 -9.923 1.00 75.81 91 SER A CA 1
ATOM 741 C C . SER A 1 91 ? -4.678 0.802 -8.713 1.00 75.81 91 SER A C 1
ATOM 743 O O . SER A 1 91 ? -5.000 0.472 -7.570 1.00 75.81 91 SER A O 1
ATOM 745 N N . GLU A 1 92 ? -3.598 1.542 -8.954 1.00 74.94 92 GLU A N 1
ATOM 746 C CA . GLU A 1 92 ? -2.747 2.075 -7.886 1.00 74.94 92 GLU A CA 1
ATOM 747 C C . GLU A 1 92 ? -3.522 2.996 -6.932 1.00 74.94 92 GLU A C 1
ATOM 749 O O . GLU A 1 92 ? -3.357 2.915 -5.715 1.00 74.94 92 GLU A O 1
ATOM 754 N N . ALA A 1 93 ? -4.407 3.839 -7.474 1.00 81.06 93 ALA A N 1
ATOM 755 C CA . ALA A 1 93 ? -5.246 4.728 -6.677 1.00 81.06 93 ALA A CA 1
ATOM 756 C C . ALA A 1 93 ? -6.121 3.935 -5.696 1.00 81.06 93 ALA A C 1
ATOM 758 O O . ALA A 1 93 ? -6.212 4.300 -4.525 1.00 81.06 93 ALA A O 1
ATOM 759 N N . THR A 1 94 ? -6.679 2.805 -6.144 1.00 85.50 94 THR A N 1
ATOM 760 C CA . THR A 1 94 ? -7.460 1.889 -5.303 1.00 85.50 94 THR A CA 1
ATOM 761 C C . THR A 1 94 ? -6.621 1.326 -4.153 1.00 85.50 94 THR A C 1
ATOM 763 O O . THR A 1 94 ? -7.089 1.304 -3.019 1.00 85.50 94 THR A O 1
ATOM 766 N N . PHE A 1 95 ? -5.374 0.904 -4.399 1.00 85.12 95 PHE A N 1
ATOM 767 C CA . PHE A 1 95 ? -4.495 0.387 -3.339 1.00 85.12 95 PHE A CA 1
ATOM 768 C C . PHE A 1 95 ? -4.103 1.453 -2.323 1.00 85.12 95 PHE A C 1
ATOM 770 O O . PHE A 1 95 ? -4.139 1.197 -1.118 1.00 85.12 95 PHE A O 1
ATOM 777 N N . LYS A 1 96 ? -3.721 2.640 -2.804 1.00 87.94 96 LYS A N 1
ATOM 778 C CA . LYS A 1 96 ? -3.357 3.757 -1.930 1.00 87.94 96 LYS A CA 1
ATOM 779 C C . LYS A 1 96 ? -4.535 4.148 -1.051 1.00 87.94 96 LYS A C 1
ATOM 781 O O . LYS A 1 96 ? -4.347 4.326 0.146 1.00 87.94 96 LYS A O 1
ATOM 786 N N . GLU A 1 97 ? -5.739 4.193 -1.611 1.00 94.94 97 GLU A N 1
ATOM 787 C CA . GLU A 1 97 ? -6.944 4.508 -0.849 1.00 94.94 97 GLU A CA 1
ATOM 788 C C . GLU A 1 97 ? -7.338 3.400 0.133 1.00 94.94 97 GLU A C 1
ATOM 790 O O . GLU A 1 97 ? -7.604 3.677 1.298 1.00 94.94 97 GLU A O 1
ATOM 795 N N . ALA A 1 98 ? -7.272 2.133 -0.279 1.00 95.94 98 ALA A N 1
ATOM 796 C CA . ALA A 1 98 ? -7.503 1.002 0.618 1.00 95.94 98 ALA A CA 1
ATOM 797 C C . ALA A 1 98 ? -6.539 1.013 1.816 1.00 95.94 98 ALA A C 1
ATOM 799 O O . ALA A 1 98 ? -6.961 0.785 2.952 1.00 95.94 98 ALA A O 1
ATOM 800 N N . HIS A 1 99 ? -5.258 1.317 1.574 1.00 96.12 99 HIS A N 1
ATOM 801 C CA . HIS A 1 99 ? -4.276 1.502 2.638 1.00 96.12 99 HIS A CA 1
ATOM 802 C C . HIS A 1 99 ? -4.602 2.727 3.495 1.00 96.12 99 HIS A C 1
ATOM 804 O O . HIS A 1 99 ? -4.392 2.671 4.702 1.00 96.12 99 HIS A O 1
ATOM 810 N N . ARG A 1 100 ? -5.126 3.816 2.914 1.00 97.88 100 ARG A N 1
ATOM 811 C CA . ARG A 1 100 ? -5.530 4.979 3.709 1.00 97.88 100 ARG A CA 1
ATOM 812 C C . ARG A 1 100 ? -6.623 4.665 4.704 1.00 97.88 100 ARG A C 1
ATOM 814 O O . ARG A 1 100 ? -6.501 5.042 5.865 1.00 97.88 100 ARG A O 1
ATOM 821 N N . ILE A 1 101 ? -7.639 3.939 4.250 1.00 97.88 101 ILE A N 1
ATOM 822 C CA . ILE A 1 101 ? -8.723 3.451 5.103 1.00 97.88 101 ILE A CA 1
ATOM 823 C C . ILE A 1 101 ? -8.153 2.531 6.188 1.00 97.88 101 ILE A C 1
ATOM 825 O O . ILE A 1 101 ? -8.504 2.685 7.351 1.00 97.88 101 ILE A O 1
ATOM 829 N N . LEU A 1 102 ? -7.228 1.633 5.825 1.00 97.88 102 LEU A N 1
ATOM 830 C CA . LEU A 1 102 ? -6.678 0.615 6.728 1.00 97.88 102 LEU A CA 1
ATOM 831 C C . LEU A 1 102 ? -5.886 1.208 7.898 1.00 97.88 102 LEU A C 1
ATOM 833 O O . LEU A 1 102 ? -5.797 0.577 8.948 1.00 97.88 102 LEU A O 1
ATOM 837 N N . THR A 1 103 ? -5.254 2.363 7.685 1.00 97.38 103 THR A N 1
ATOM 838 C CA . THR A 1 103 ? -4.317 2.972 8.640 1.00 97.38 103 THR A CA 1
ATOM 839 C C . THR A 1 103 ? -4.797 4.310 9.192 1.00 97.38 103 THR A C 1
ATOM 841 O O . THR A 1 103 ? -4.032 5.025 9.835 1.00 97.38 103 THR A O 1
ATOM 844 N N . TYR A 1 104 ? -6.040 4.689 8.910 1.00 97.38 104 TYR A N 1
ATOM 845 C CA . TYR A 1 104 ? -6.633 5.950 9.334 1.00 97.38 104 TYR A CA 1
ATOM 846 C C . TYR A 1 104 ? -6.540 6.140 10.863 1.00 97.38 104 TYR A C 1
ATOM 848 O O . TYR A 1 104 ? -7.038 5.329 11.626 1.00 97.38 104 TYR A O 1
ATOM 856 N N . LYS A 1 105 ? -5.922 7.207 11.379 1.00 96.00 105 LYS A N 1
ATOM 857 C CA . LYS A 1 105 ? -5.757 7.424 12.840 1.00 96.00 105 LYS A CA 1
ATOM 858 C C . LYS A 1 105 ? -5.036 6.292 13.601 1.00 96.00 105 LYS A C 1
ATOM 860 O O . LYS A 1 105 ? -5.260 6.115 14.808 1.00 96.00 105 LYS A O 1
ATOM 865 N N . ILE A 1 106 ? -4.183 5.524 12.923 1.00 95.38 106 ILE A N 1
ATOM 866 C CA . ILE A 1 106 ? -3.297 4.532 13.545 1.00 95.38 106 ILE A CA 1
ATOM 867 C C . ILE A 1 106 ? -1.857 4.983 13.338 1.00 95.38 106 ILE A C 1
ATOM 869 O O . ILE A 1 106 ? -1.292 4.809 12.266 1.00 95.38 106 ILE A O 1
ATOM 873 N N . ASP A 1 107 ? -1.238 5.536 14.374 1.00 94.56 107 ASP A N 1
ATOM 874 C CA . ASP A 1 107 ? 0.153 5.975 14.280 1.00 94.56 107 ASP A CA 1
ATOM 875 C C . ASP A 1 107 ? 1.117 4.788 14.420 1.00 94.56 107 ASP A C 1
ATOM 877 O O . ASP A 1 107 ? 0.913 3.871 15.231 1.00 94.56 107 ASP A O 1
ATOM 881 N N . ILE A 1 108 ? 2.219 4.808 13.664 1.00 91.00 108 ILE A N 1
ATOM 882 C CA . ILE A 1 108 ? 3.302 3.827 13.847 1.00 91.00 108 ILE A CA 1
ATOM 883 C C . ILE A 1 108 ? 4.004 4.099 15.180 1.00 91.00 108 ILE A C 1
ATOM 885 O O . ILE A 1 108 ? 4.263 3.181 15.957 1.00 91.00 108 ILE A O 1
ATOM 889 N N . ASN A 1 109 ? 4.315 5.369 15.431 1.00 90.88 109 ASN A N 1
ATOM 890 C CA . ASN A 1 109 ? 4.906 5.893 16.657 1.00 90.88 109 ASN A CA 1
ATOM 891 C C . ASN A 1 109 ? 4.655 7.409 16.722 1.00 90.88 109 ASN A C 1
ATOM 893 O O . ASN A 1 109 ? 4.123 7.995 15.783 1.00 90.88 109 ASN A O 1
ATOM 897 N N . GLN A 1 110 ? 5.081 8.055 17.808 1.00 87.88 110 GLN A N 1
ATOM 898 C CA . GLN A 1 110 ? 4.879 9.495 18.022 1.00 87.88 110 GLN A CA 1
ATOM 899 C C . GLN A 1 110 ? 5.518 10.382 16.939 1.00 87.88 110 GLN A C 1
ATOM 901 O O . GLN A 1 110 ? 5.065 11.499 16.718 1.00 87.88 110 GLN A O 1
ATOM 906 N N . GLN A 1 111 ? 6.574 9.909 16.274 1.00 91.69 111 GLN A N 1
ATOM 907 C CA . GLN A 1 111 ? 7.280 10.643 15.221 1.00 91.69 111 GLN A CA 1
ATOM 908 C C . GLN A 1 111 ? 6.710 10.374 13.822 1.00 91.69 111 GLN A C 1
ATOM 910 O O . GLN A 1 111 ? 7.031 11.094 12.881 1.00 91.69 111 GLN A O 1
ATOM 915 N N . THR A 1 112 ? 5.893 9.331 13.675 1.00 91.38 112 THR A N 1
ATOM 916 C CA . THR A 1 112 ? 5.364 8.864 12.391 1.00 91.38 112 THR A CA 1
ATOM 917 C C . THR A 1 112 ? 3.844 8.742 12.492 1.00 91.38 112 THR A C 1
ATOM 919 O O . THR A 1 112 ? 3.319 7.622 12.578 1.00 91.38 112 THR A O 1
ATOM 922 N N . PRO A 1 113 ? 3.139 9.890 12.523 1.00 95.44 113 PRO A N 1
ATOM 923 C CA . PRO A 1 113 ? 1.690 9.904 12.513 1.00 95.44 113 PRO A CA 1
ATOM 924 C C . PRO A 1 113 ? 1.159 9.375 11.180 1.00 95.44 113 PRO A C 1
ATOM 926 O O . PRO A 1 113 ? 1.853 9.389 10.151 1.00 95.44 113 PRO A O 1
ATOM 929 N N . TRP A 1 114 ? -0.065 8.859 11.208 1.00 95.88 114 TRP A N 1
ATOM 930 C CA . TRP A 1 114 ? -0.648 8.154 10.072 1.00 95.88 114 TRP A CA 1
ATOM 931 C C . TRP A 1 114 ? -0.697 8.987 8.788 1.00 95.88 114 TRP A C 1
ATOM 933 O O . TRP A 1 114 ? -0.432 8.450 7.713 1.00 95.88 114 TRP A O 1
ATOM 943 N N . GLU A 1 115 ? -0.919 10.298 8.875 1.00 95.31 115 GLU A N 1
ATOM 944 C CA . GLU A 1 115 ? -0.980 11.212 7.728 1.00 95.31 115 GLU A CA 1
ATOM 945 C C . GLU A 1 115 ? 0.298 11.188 6.874 1.00 95.31 115 GLU A C 1
ATOM 947 O O . GLU A 1 115 ? 0.236 11.432 5.669 1.00 95.31 115 GLU A O 1
ATOM 952 N N . LEU A 1 116 ? 1.455 10.868 7.469 1.00 91.31 116 LEU A N 1
ATOM 953 C CA . LEU A 1 116 ? 2.728 10.835 6.746 1.00 91.31 116 LEU A CA 1
ATOM 954 C C . LEU A 1 116 ? 2.904 9.570 5.900 1.00 91.31 116 LEU A C 1
ATOM 956 O O . LEU A 1 116 ? 3.513 9.624 4.831 1.00 91.31 116 LEU A O 1
ATOM 960 N N . TYR A 1 117 ? 2.399 8.421 6.353 1.00 91.56 117 TYR A N 1
ATOM 961 C CA . TYR A 1 117 ? 2.682 7.131 5.706 1.00 91.56 117 TYR A CA 1
ATOM 962 C C . TYR A 1 117 ? 1.464 6.505 5.013 1.00 91.56 117 TYR A C 1
ATOM 964 O O . TYR A 1 117 ? 1.605 5.637 4.150 1.00 91.56 117 TYR A O 1
ATOM 972 N N . SER A 1 118 ? 0.265 6.947 5.370 1.00 95.00 118 SER A N 1
ATOM 973 C CA . SER A 1 118 ? -1.000 6.404 4.895 1.00 95.00 118 SER A CA 1
ATOM 974 C C . SER A 1 118 ? -1.186 6.609 3.383 1.00 95.00 118 SER A C 1
ATOM 976 O O . SER A 1 118 ? -1.226 7.730 2.876 1.00 95.00 118 SER A O 1
ATOM 978 N N . GLY A 1 119 ? -1.279 5.506 2.633 1.00 90.25 119 GLY A N 1
ATOM 979 C CA . GLY A 1 119 ? -1.396 5.525 1.170 1.00 90.25 119 GLY A CA 1
ATOM 980 C C . GLY A 1 119 ? -0.094 5.857 0.435 1.00 90.25 119 GLY A C 1
ATOM 981 O O . GLY A 1 119 ? -0.123 6.104 -0.772 1.00 90.25 119 GLY A O 1
ATOM 982 N N . ASN A 1 120 ? 1.045 5.858 1.133 1.00 83.94 120 ASN A N 1
ATOM 983 C CA . ASN A 1 120 ? 2.358 6.079 0.541 1.00 83.94 120 ASN A CA 1
ATOM 984 C C . ASN A 1 120 ? 3.124 4.760 0.445 1.00 83.94 120 ASN A C 1
ATOM 986 O O . ASN A 1 120 ? 3.290 4.031 1.424 1.00 83.94 120 ASN A O 1
ATOM 990 N N . TYR A 1 121 ? 3.631 4.452 -0.749 1.00 77.88 121 TYR A N 1
ATOM 991 C CA . TYR A 1 121 ? 4.582 3.359 -0.891 1.00 77.88 121 TYR A CA 1
ATOM 992 C C . TYR A 1 121 ? 5.905 3.720 -0.227 1.00 77.88 121 TYR A C 1
ATOM 994 O O . TYR A 1 121 ? 6.285 4.884 -0.105 1.00 77.88 121 TYR A O 1
ATOM 1002 N N . ARG A 1 122 ? 6.634 2.689 0.190 1.00 71.25 122 ARG A N 1
ATOM 1003 C CA . ARG A 1 122 ? 7.944 2.866 0.804 1.00 71.25 122 ARG A CA 1
ATOM 1004 C C . ARG A 1 122 ? 8.950 3.417 -0.215 1.00 71.25 122 ARG A C 1
ATOM 1006 O O . ARG A 1 122 ? 8.982 2.994 -1.369 1.00 71.25 122 ARG A O 1
ATOM 1013 N N . THR A 1 123 ? 9.840 4.284 0.253 1.00 71.00 123 THR A N 1
ATOM 1014 C CA . THR A 1 123 ? 10.855 4.961 -0.569 1.00 71.00 123 THR A CA 1
ATOM 1015 C C . THR A 1 123 ? 11.993 4.052 -1.042 1.00 71.00 123 THR A C 1
ATOM 1017 O O . THR A 1 123 ? 12.655 4.384 -2.018 1.00 71.00 123 THR A O 1
ATOM 1020 N N . TRP A 1 124 ? 12.199 2.868 -0.448 1.00 72.06 124 TRP A N 1
ATOM 1021 C CA . TRP A 1 124 ? 13.272 1.946 -0.868 1.00 72.06 124 TRP A CA 1
ATOM 1022 C C . TRP A 1 124 ? 13.131 1.445 -2.311 1.00 72.06 124 TRP A C 1
ATOM 1024 O O . TRP A 1 124 ? 14.104 0.963 -2.889 1.00 72.06 124 TRP A O 1
ATOM 1034 N N . ILE A 1 125 ? 11.938 1.543 -2.913 1.00 77.94 125 ILE A N 1
ATOM 1035 C CA . ILE A 1 125 ? 11.749 1.252 -4.341 1.00 77.94 125 ILE A CA 1
ATOM 1036 C C . ILE A 1 125 ? 12.630 2.190 -5.173 1.00 77.94 125 ILE A C 1
ATOM 1038 O O . ILE A 1 125 ? 13.346 1.728 -6.059 1.00 77.94 125 ILE A O 1
ATOM 1042 N N . TRP A 1 126 ? 12.644 3.481 -4.830 1.00 82.81 126 TRP A N 1
ATOM 1043 C CA . TRP A 1 126 ? 13.487 4.477 -5.481 1.00 82.81 126 TRP A CA 1
ATOM 1044 C C . TRP A 1 126 ? 14.972 4.147 -5.326 1.00 82.81 126 TRP A C 1
ATOM 1046 O O . TRP A 1 126 ? 15.697 4.094 -6.313 1.00 82.81 126 TRP A O 1
ATOM 1056 N N . GLU A 1 127 ? 15.416 3.823 -4.111 1.00 84.44 127 GLU A N 1
ATOM 1057 C CA . GLU A 1 127 ? 16.815 3.457 -3.845 1.00 84.44 127 GLU A CA 1
ATOM 1058 C C . GLU A 1 127 ? 17.267 2.248 -4.682 1.00 84.44 127 GLU A C 1
ATOM 1060 O O . GLU A 1 127 ? 18.358 2.247 -5.260 1.00 84.44 127 GLU A O 1
ATOM 1065 N N . ARG A 1 128 ? 16.410 1.226 -4.808 1.00 86.12 128 ARG A N 1
ATOM 1066 C CA . ARG A 1 128 ? 16.687 0.032 -5.621 1.00 86.12 128 ARG A CA 1
ATOM 1067 C C . ARG A 1 128 ? 16.684 0.331 -7.123 1.00 86.12 128 ARG A C 1
ATOM 1069 O O . ARG A 1 128 ? 17.529 -0.211 -7.839 1.00 86.12 128 ARG A O 1
ATOM 1076 N N . ILE A 1 129 ? 15.794 1.206 -7.600 1.00 89.31 129 ILE A N 1
ATOM 1077 C CA . ILE A 1 129 ? 15.791 1.685 -8.993 1.00 89.31 129 ILE A CA 1
ATOM 1078 C C . ILE A 1 129 ? 17.069 2.477 -9.291 1.00 89.31 129 ILE A C 1
ATOM 1080 O O . ILE A 1 129 ? 17.706 2.230 -10.319 1.00 89.31 129 ILE A O 1
ATOM 1084 N N . CYS A 1 130 ? 17.489 3.371 -8.394 1.00 89.94 130 CYS A N 1
ATOM 1085 C CA . CYS A 1 130 ? 18.745 4.110 -8.522 1.00 89.94 130 CYS A CA 1
ATOM 1086 C C . CYS A 1 130 ? 19.940 3.160 -8.596 1.00 89.94 130 CYS A C 1
ATOM 1088 O O . CYS A 1 130 ? 20.764 3.283 -9.500 1.00 89.94 130 CYS A O 1
ATOM 1090 N N . TYR A 1 131 ? 19.998 2.148 -7.723 1.00 90.12 131 TYR A N 1
ATOM 1091 C CA . TYR A 1 131 ? 21.062 1.143 -7.753 1.00 90.12 131 TYR A CA 1
ATOM 1092 C C . TYR A 1 131 ? 21.123 0.391 -9.094 1.00 90.12 131 TYR A C 1
ATOM 1094 O O . TYR A 1 131 ? 22.194 0.286 -9.700 1.00 90.12 131 TYR A O 1
ATOM 1102 N N . ALA A 1 132 ? 19.980 -0.092 -9.595 1.00 93.00 132 ALA A N 1
ATOM 1103 C CA . ALA A 1 132 ? 19.908 -0.776 -10.886 1.00 93.00 132 ALA A CA 1
ATOM 1104 C C . ALA A 1 132 ? 20.318 0.145 -12.050 1.00 93.00 132 ALA A C 1
ATOM 1106 O O . ALA A 1 132 ? 21.079 -0.262 -12.934 1.00 93.00 132 ALA A O 1
ATOM 1107 N N . SER A 1 133 ? 19.872 1.402 -12.018 1.00 94.06 133 SER A N 1
ATOM 1108 C CA . SER A 1 133 ? 20.174 2.412 -13.038 1.00 94.06 133 SER A CA 1
ATOM 1109 C C . SER A 1 133 ? 21.654 2.791 -13.040 1.00 94.06 133 SER A C 1
ATOM 1111 O O . SER A 1 133 ? 22.266 2.857 -14.102 1.00 94.06 133 SER A O 1
ATOM 1113 N N . LYS A 1 134 ? 22.272 2.937 -11.862 1.00 91.88 134 LYS A N 1
ATOM 1114 C CA . LYS A 1 134 ? 23.713 3.185 -11.698 1.00 91.88 134 LYS A CA 1
ATOM 1115 C C . LYS A 1 134 ? 24.561 2.037 -12.243 1.00 91.88 134 LYS A C 1
ATOM 1117 O O . LYS A 1 134 ? 25.599 2.272 -12.859 1.00 91.88 134 LYS A O 1
ATOM 1122 N N . PHE A 1 135 ? 24.126 0.791 -12.052 1.00 91.81 135 PHE A N 1
ATOM 1123 C CA . PHE A 1 135 ? 24.796 -0.365 -12.650 1.00 91.81 135 PHE A CA 1
ATOM 1124 C C . PHE A 1 135 ? 24.683 -0.346 -14.181 1.00 91.81 135 PHE A C 1
ATOM 1126 O O . PHE A 1 135 ? 25.686 -0.495 -14.880 1.00 91.81 135 PHE A O 1
ATOM 1133 N N . CYS A 1 136 ? 23.479 -0.114 -14.710 1.00 93.88 136 CYS A N 1
ATOM 1134 C CA . CYS A 1 136 ? 23.242 -0.069 -16.153 1.00 93.88 136 CYS A CA 1
ATOM 1135 C C . CYS A 1 136 ? 23.983 1.085 -16.826 1.00 93.88 136 CYS A C 1
ATOM 1137 O O . CYS A 1 136 ? 24.537 0.892 -17.901 1.00 93.88 136 CYS A O 1
ATOM 1139 N N . GLN A 1 137 ? 24.086 2.238 -16.169 1.00 92.50 137 GLN A N 1
ATOM 1140 C CA . GLN A 1 137 ? 24.900 3.355 -16.631 1.00 92.50 137 GLN A CA 1
ATOM 1141 C C . GLN A 1 137 ? 26.352 2.937 -16.897 1.00 92.50 137 GLN A C 1
ATOM 1143 O O . GLN A 1 137 ? 26.904 3.262 -17.945 1.00 92.50 137 GLN A O 1
ATOM 1148 N N . ARG A 1 138 ? 26.979 2.187 -15.981 1.00 90.81 138 ARG A N 1
ATOM 1149 C CA . ARG A 1 138 ? 28.359 1.713 -16.185 1.00 90.81 138 ARG A CA 1
ATOM 1150 C C . ARG A 1 138 ? 28.468 0.855 -17.444 1.00 90.81 138 ARG A C 1
ATOM 1152 O O . ARG A 1 138 ? 29.393 1.033 -18.226 1.00 90.81 138 ARG A O 1
ATOM 1159 N N . PHE A 1 139 ? 27.503 -0.035 -17.670 1.00 93.19 139 PHE A N 1
ATOM 1160 C CA . PHE A 1 139 ? 27.447 -0.851 -18.883 1.00 93.19 139 PHE A CA 1
ATOM 1161 C C . PHE A 1 139 ? 27.252 0.004 -20.150 1.00 93.19 139 PHE A C 1
ATOM 1163 O O . PHE A 1 139 ? 27.939 -0.210 -21.150 1.00 93.19 139 PHE A O 1
ATOM 1170 N N . ILE A 1 140 ? 26.345 0.986 -20.092 1.00 92.81 140 ILE A N 1
ATOM 1171 C CA . ILE A 1 140 ? 26.051 1.941 -21.171 1.00 92.81 140 ILE A CA 1
ATOM 1172 C C . ILE A 1 140 ? 27.307 2.720 -21.575 1.00 92.81 140 ILE A C 1
ATOM 1174 O O . ILE A 1 140 ? 27.503 2.929 -22.771 1.00 92.81 140 ILE A O 1
ATOM 1178 N N . ASN A 1 141 ? 28.152 3.103 -20.611 1.00 88.56 141 ASN A N 1
ATOM 1179 C CA . ASN A 1 141 ? 29.392 3.846 -20.856 1.00 88.56 141 ASN A CA 1
ATOM 1180 C C . ASN A 1 141 ? 30.515 2.950 -21.399 1.00 88.56 141 ASN A C 1
ATOM 1182 O O . ASN A 1 141 ? 31.216 3.355 -22.320 1.00 88.56 141 ASN A O 1
ATOM 1186 N N . ILE A 1 142 ? 30.662 1.723 -20.884 1.00 91.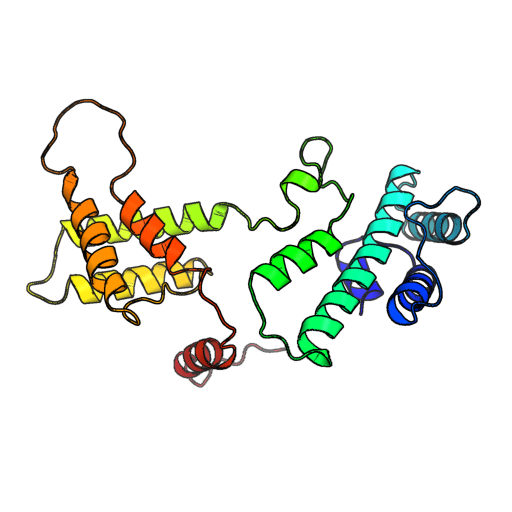69 142 ILE A N 1
ATOM 1187 C CA . ILE A 1 142 ? 31.714 0.790 -21.332 1.00 91.69 142 ILE A CA 1
ATOM 1188 C C . ILE A 1 142 ? 31.484 0.325 -22.777 1.00 91.69 142 ILE A C 1
ATOM 1190 O O . ILE A 1 142 ? 32.451 0.139 -23.509 1.00 91.69 142 ILE A O 1
ATOM 1194 N N . ARG A 1 143 ? 30.222 0.110 -23.181 1.00 91.19 143 ARG A N 1
ATOM 1195 C CA . ARG A 1 143 ? 29.839 -0.447 -24.498 1.00 91.19 143 ARG A CA 1
ATOM 1196 C C . ARG A 1 143 ? 30.703 -1.651 -24.916 1.00 91.19 143 ARG A C 1
ATOM 1198 O O . ARG A 1 143 ? 31.372 -1.604 -25.946 1.00 91.19 143 ARG A O 1
ATOM 1205 N N . PRO A 1 144 ? 30.695 -2.742 -24.132 1.00 94.25 144 PRO A N 1
ATOM 1206 C CA . PRO A 1 144 ? 31.664 -3.827 -24.293 1.00 94.25 144 PRO A CA 1
ATOM 1207 C C . PRO A 1 144 ? 31.498 -4.650 -25.580 1.00 94.25 144 PRO A C 1
ATOM 1209 O O . PRO A 1 144 ? 32.397 -5.411 -25.931 1.00 94.25 144 PRO A O 1
ATOM 1212 N N . PHE A 1 145 ? 30.359 -4.547 -26.270 1.00 95.88 145 PHE A N 1
ATOM 1213 C CA . PHE A 1 145 ? 30.064 -5.337 -27.466 1.00 95.88 145 PHE A CA 1
ATOM 1214 C C . PHE A 1 145 ? 30.092 -4.490 -28.741 1.00 95.88 145 PHE A C 1
ATOM 1216 O O . PHE A 1 145 ? 29.808 -3.295 -28.707 1.00 95.88 145 PHE A O 1
ATOM 1223 N N . LEU A 1 146 ? 30.368 -5.125 -29.884 1.00 94.69 146 LEU A N 1
ATOM 1224 C CA . LEU A 1 146 ? 30.363 -4.457 -31.192 1.00 94.69 146 LEU A CA 1
ATOM 1225 C C . LEU A 1 146 ? 28.967 -3.931 -31.579 1.00 94.69 146 LEU A C 1
ATOM 1227 O O . LEU A 1 146 ? 28.843 -2.840 -32.124 1.00 94.69 146 LEU A O 1
ATOM 1231 N N . ASP A 1 147 ? 27.918 -4.690 -31.260 1.00 95.56 147 ASP A N 1
ATOM 1232 C CA . ASP A 1 147 ? 26.513 -4.299 -31.398 1.00 95.56 147 ASP A CA 1
ATOM 1233 C C . ASP A 1 147 ? 25.688 -4.919 -30.254 1.00 95.56 147 ASP A C 1
ATOM 1235 O O . ASP A 1 147 ? 26.139 -5.817 -29.542 1.00 95.56 147 ASP A O 1
ATOM 1239 N N . GLY A 1 148 ? 24.465 -4.433 -30.048 1.00 95.38 148 GLY A N 1
ATOM 1240 C CA . GLY A 1 148 ? 23.507 -5.018 -29.116 1.00 95.38 148 GLY A CA 1
ATOM 1241 C C . GLY A 1 148 ? 23.584 -4.467 -27.694 1.00 95.38 148 GLY A C 1
ATOM 1242 O O . GLY A 1 148 ? 22.724 -4.816 -26.889 1.00 95.38 148 GLY A O 1
ATOM 1243 N N . ASN A 1 149 ? 24.513 -3.551 -27.390 1.00 94.25 149 ASN A N 1
ATOM 1244 C CA . ASN A 1 149 ? 24.654 -2.941 -26.058 1.00 94.25 149 ASN A CA 1
ATOM 1245 C C . ASN A 1 149 ? 23.331 -2.364 -25.528 1.00 94.25 149 ASN A C 1
ATOM 1247 O O . ASN A 1 149 ? 22.954 -2.634 -24.391 1.00 94.25 149 ASN A O 1
ATOM 1251 N N . GLY A 1 150 ? 22.587 -1.645 -26.379 1.00 92.94 150 GLY A N 1
ATOM 1252 C CA . GLY A 1 150 ? 21.276 -1.087 -26.036 1.00 92.94 150 GLY A CA 1
ATOM 1253 C C . GLY A 1 150 ? 20.273 -2.157 -25.590 1.00 92.94 150 GLY A C 1
ATOM 1254 O O . GLY A 1 150 ? 19.614 -2.029 -24.564 1.00 92.94 150 GLY A O 1
ATOM 1255 N N . ARG A 1 151 ? 20.174 -3.261 -26.342 1.00 94.75 151 ARG A N 1
ATOM 1256 C CA . ARG A 1 151 ? 19.289 -4.390 -25.999 1.00 94.75 151 ARG A CA 1
ATOM 1257 C C . ARG A 1 151 ? 19.761 -5.088 -24.723 1.00 94.75 151 ARG A C 1
ATOM 1259 O O . ARG A 1 151 ? 18.943 -5.412 -23.867 1.00 94.75 151 ARG A O 1
ATOM 1266 N N . MET A 1 152 ? 21.071 -5.272 -24.587 1.00 95.62 152 MET A N 1
ATOM 1267 C CA . MET A 1 152 ? 21.670 -5.983 -23.466 1.00 95.62 152 MET A CA 1
ATOM 1268 C C . MET A 1 152 ? 21.472 -5.247 -22.139 1.00 95.62 152 MET A C 1
ATOM 1270 O O . MET A 1 152 ? 21.039 -5.864 -21.166 1.00 95.62 152 MET A O 1
ATOM 1274 N N . TYR A 1 153 ? 21.713 -3.933 -22.081 1.00 95.19 153 TYR A N 1
ATOM 1275 C CA . TYR A 1 153 ? 21.529 -3.207 -20.823 1.00 95.19 153 TYR A CA 1
ATOM 1276 C C . TYR A 1 153 ? 20.054 -3.156 -20.410 1.00 95.19 153 TYR A C 1
ATOM 1278 O O . TYR A 1 153 ? 19.764 -3.198 -19.221 1.00 95.19 153 TYR A O 1
ATOM 1286 N N . ARG A 1 154 ? 19.106 -3.112 -21.358 1.00 94.81 154 ARG A N 1
ATOM 1287 C CA . ARG A 1 154 ? 17.670 -3.166 -21.036 1.00 94.81 154 ARG A CA 1
ATOM 1288 C C . ARG A 1 154 ? 17.259 -4.507 -20.423 1.00 94.81 154 ARG A C 1
ATOM 1290 O O . ARG A 1 154 ? 16.465 -4.532 -19.480 1.00 94.81 154 ARG A O 1
ATOM 1297 N N . LEU A 1 155 ? 17.827 -5.614 -20.910 1.00 94.19 155 LEU A N 1
ATOM 1298 C CA . LEU A 1 155 ? 17.646 -6.940 -20.304 1.00 94.19 155 LEU A CA 1
ATOM 1299 C C . LEU A 1 155 ? 18.275 -7.009 -18.907 1.00 94.19 155 LEU A C 1
ATOM 1301 O O . LEU A 1 155 ? 17.661 -7.519 -17.969 1.00 94.19 155 LEU A O 1
ATOM 1305 N N . LEU A 1 156 ? 19.475 -6.453 -18.748 1.00 94.56 156 LEU A N 1
ATOM 1306 C CA . LEU A 1 156 ? 20.169 -6.355 -17.466 1.00 94.56 156 LEU A CA 1
ATOM 1307 C C . LEU A 1 156 ? 19.374 -5.518 -16.452 1.00 94.56 156 LEU A C 1
ATOM 1309 O O . LEU A 1 156 ? 19.157 -5.966 -15.331 1.00 94.56 156 LEU A O 1
ATOM 1313 N N . LEU A 1 157 ? 18.877 -4.353 -16.866 1.00 93.94 157 LEU A N 1
ATOM 1314 C CA . LEU A 1 157 ? 18.012 -3.477 -16.079 1.00 93.94 157 LEU A CA 1
ATOM 1315 C C . LEU A 1 157 ? 16.762 -4.226 -15.614 1.00 93.94 157 LEU A C 1
ATOM 1317 O O . LEU A 1 157 ? 16.478 -4.266 -14.421 1.00 93.94 157 LEU A O 1
ATOM 1321 N N . THR A 1 158 ? 16.071 -4.892 -16.541 1.00 90.94 158 THR A N 1
ATOM 1322 C CA . THR A 1 158 ? 14.902 -5.730 -16.235 1.00 90.94 158 THR A CA 1
ATOM 1323 C C . THR A 1 158 ? 15.236 -6.806 -15.201 1.00 90.94 158 THR A C 1
ATOM 1325 O O . THR A 1 158 ? 14.502 -6.992 -14.233 1.00 90.94 158 THR A O 1
ATOM 1328 N N . THR A 1 159 ? 16.378 -7.477 -15.357 1.00 89.75 159 THR A N 1
ATOM 1329 C CA . THR A 1 159 ? 16.831 -8.538 -14.445 1.00 89.75 159 THR A CA 1
ATOM 1330 C C . THR A 1 159 ? 17.149 -8.000 -13.048 1.00 89.75 159 THR A C 1
ATOM 1332 O O . THR A 1 159 ? 16.785 -8.622 -12.050 1.00 89.75 159 THR A O 1
ATOM 1335 N N . LEU A 1 160 ? 17.802 -6.838 -12.955 1.00 91.19 160 LEU A N 1
ATOM 1336 C CA . LEU A 1 160 ? 18.121 -6.188 -11.681 1.00 91.19 160 LEU A CA 1
ATOM 1337 C C . LEU A 1 160 ? 16.856 -5.729 -10.946 1.00 91.19 160 LEU A C 1
ATOM 1339 O O . LEU A 1 160 ? 16.767 -5.923 -9.734 1.00 91.19 160 LEU A O 1
ATOM 1343 N N . LEU A 1 161 ? 15.868 -5.191 -11.669 1.00 87.88 161 LEU A N 1
ATOM 1344 C CA . LEU A 1 161 ? 14.563 -4.826 -11.108 1.00 87.88 161 LEU A CA 1
ATOM 1345 C C . LEU A 1 161 ? 13.821 -6.059 -10.579 1.00 87.88 161 LEU A C 1
ATOM 1347 O O . LEU A 1 161 ? 13.409 -6.070 -9.420 1.00 87.88 161 LEU A O 1
ATOM 1351 N N . LEU A 1 162 ? 13.748 -7.136 -11.370 1.00 84.25 162 LEU A N 1
ATOM 1352 C CA . LEU A 1 162 ? 13.128 -8.396 -10.947 1.00 84.25 162 LEU A CA 1
ATOM 1353 C C . LEU A 1 162 ? 13.816 -8.989 -9.712 1.00 84.25 162 LEU A C 1
ATOM 1355 O O . LEU A 1 162 ? 13.146 -9.366 -8.751 1.00 84.25 162 LEU A O 1
ATOM 1359 N N . ARG A 1 163 ? 15.156 -9.009 -9.686 1.00 83.88 163 ARG A N 1
ATOM 1360 C CA . ARG A 1 163 ? 15.937 -9.445 -8.516 1.00 83.88 163 ARG A CA 1
ATOM 1361 C C . ARG A 1 163 ? 15.641 -8.594 -7.277 1.00 83.88 163 ARG A C 1
ATOM 1363 O O . ARG A 1 163 ? 15.689 -9.103 -6.161 1.00 83.88 163 ARG A O 1
ATOM 1370 N N . ALA A 1 164 ? 15.336 -7.314 -7.470 1.00 80.19 164 ALA A N 1
ATOM 1371 C CA . ALA A 1 164 ? 14.959 -6.379 -6.419 1.00 80.19 164 ALA A CA 1
ATOM 1372 C C . ALA A 1 164 ? 13.482 -6.490 -5.987 1.00 80.19 164 ALA A C 1
ATOM 1374 O O . ALA A 1 164 ? 13.066 -5.730 -5.108 1.00 80.19 164 ALA A O 1
ATOM 1375 N N . GLY A 1 165 ? 12.695 -7.409 -6.564 1.00 74.50 165 GLY A N 1
ATOM 1376 C CA . GLY A 1 165 ? 11.255 -7.534 -6.310 1.00 74.50 165 GLY A CA 1
ATOM 1377 C C . GLY A 1 165 ? 10.433 -6.391 -6.912 1.00 74.50 165 GLY A C 1
ATOM 1378 O O . GLY A 1 165 ? 9.320 -6.130 -6.463 1.00 74.50 165 GLY A O 1
ATOM 1379 N N . ILE A 1 166 ? 10.996 -5.679 -7.889 1.00 78.88 166 ILE A N 1
ATOM 1380 C CA . ILE A 1 166 ? 10.362 -4.560 -8.582 1.00 78.88 166 ILE A CA 1
ATOM 1381 C C . ILE A 1 166 ? 9.876 -5.068 -9.934 1.00 78.88 166 ILE A C 1
ATOM 1383 O O . ILE A 1 166 ? 10.554 -5.846 -10.608 1.00 78.88 166 ILE A O 1
ATOM 1387 N N . CYS A 1 167 ? 8.682 -4.634 -10.331 1.00 75.81 167 CYS A N 1
ATOM 1388 C CA . CYS A 1 167 ? 8.154 -4.972 -11.643 1.00 75.81 167 CYS A CA 1
ATOM 1389 C C . CYS A 1 167 ? 9.098 -4.461 -12.746 1.00 75.81 167 CYS A C 1
ATOM 1391 O O . CYS A 1 167 ? 9.663 -3.375 -12.603 1.00 75.81 167 CYS A O 1
ATOM 1393 N N . PRO A 1 168 ? 9.268 -5.208 -13.851 1.00 81.50 168 PRO A N 1
ATOM 1394 C CA . PRO A 1 168 ? 9.985 -4.716 -15.018 1.00 81.50 168 PRO A CA 1
ATOM 1395 C C . PRO A 1 168 ? 9.449 -3.363 -15.483 1.00 81.50 168 PRO A C 1
ATOM 1397 O O . PRO A 1 168 ? 8.238 -3.149 -15.507 1.00 81.50 168 PRO A O 1
ATOM 1400 N N . ALA A 1 169 ? 10.354 -2.477 -15.896 1.00 83.19 169 ALA A N 1
ATOM 1401 C CA . ALA A 1 169 ? 9.977 -1.258 -16.593 1.00 83.19 169 ALA A CA 1
ATOM 1402 C C . ALA A 1 169 ? 9.417 -1.622 -17.973 1.00 83.19 169 ALA A C 1
ATOM 1404 O O . ALA A 1 169 ? 10.129 -2.228 -18.776 1.00 83.19 169 ALA A O 1
ATOM 1405 N N . VAL A 1 170 ? 8.163 -1.259 -18.249 1.00 81.44 170 VAL A N 1
ATOM 1406 C CA . VAL A 1 170 ? 7.518 -1.514 -19.547 1.00 81.44 170 VAL A CA 1
ATOM 1407 C C . VAL A 1 170 ? 7.451 -0.210 -20.330 1.00 81.44 170 VAL A C 1
ATOM 1409 O O . VAL A 1 170 ? 6.836 0.752 -19.885 1.00 81.44 170 VAL A O 1
ATOM 1412 N N . TYR A 1 171 ? 8.095 -0.178 -21.492 1.00 84.81 171 TYR A N 1
ATOM 1413 C CA . TYR A 1 171 ? 8.180 0.985 -22.376 1.00 84.81 171 TYR A CA 1
ATOM 1414 C C . TYR A 1 171 ? 8.318 0.534 -23.832 1.00 84.81 171 TYR A C 1
ATOM 1416 O O . TYR A 1 171 ? 8.629 -0.626 -24.113 1.00 84.81 171 TYR A O 1
ATOM 1424 N N . GLY A 1 172 ? 8.112 1.463 -24.764 1.00 83.25 172 GLY A N 1
ATOM 1425 C CA . GLY A 1 172 ? 8.096 1.191 -26.203 1.00 83.25 172 GLY A CA 1
ATOM 1426 C C . GLY A 1 172 ? 6.698 0.876 -26.737 1.00 83.25 172 GLY A C 1
ATOM 1427 O O . GLY A 1 172 ? 6.579 0.373 -27.852 1.00 83.25 172 GLY A O 1
ATOM 1428 N N . LEU A 1 173 ? 5.656 1.168 -25.950 1.00 79.75 173 LEU A N 1
ATOM 1429 C CA . LEU A 1 173 ? 4.253 1.048 -26.357 1.00 79.75 173 LEU A CA 1
ATOM 1430 C C . LEU A 1 173 ? 3.746 2.342 -27.005 1.00 79.75 173 LEU A C 1
ATOM 1432 O O . LEU A 1 173 ? 2.815 2.308 -27.809 1.00 79.75 173 LEU A O 1
ATOM 1436 N N . HIS A 1 174 ? 4.371 3.477 -26.680 1.00 80.31 174 HIS A N 1
ATOM 1437 C CA . HIS A 1 174 ? 4.024 4.786 -27.218 1.00 80.31 174 HIS A CA 1
ATOM 1438 C C . HIS A 1 174 ? 5.209 5.428 -27.945 1.00 80.31 174 HIS A C 1
ATOM 1440 O O . HIS A 1 174 ? 6.369 5.234 -27.584 1.00 80.31 174 HIS A O 1
ATOM 1446 N N . ASN A 1 175 ? 4.918 6.255 -28.955 1.00 77.88 175 ASN A N 1
ATOM 1447 C CA . ASN A 1 175 ? 5.945 6.938 -29.756 1.00 77.88 175 ASN A CA 1
ATOM 1448 C C . ASN A 1 175 ? 6.901 7.785 -28.891 1.00 77.88 175 ASN A C 1
ATOM 1450 O O . ASN A 1 175 ? 8.104 7.819 -29.149 1.00 77.88 175 ASN A O 1
ATOM 1454 N N . MET A 1 176 ? 6.378 8.403 -27.825 1.00 83.62 176 MET A N 1
ATOM 1455 C CA . MET A 1 176 ? 7.148 9.235 -26.891 1.00 83.62 176 MET A CA 1
ATOM 1456 C C . MET A 1 176 ? 8.128 8.441 -26.015 1.00 83.62 176 MET A C 1
ATOM 1458 O O . MET A 1 176 ? 9.092 9.019 -25.500 1.00 83.62 176 MET A O 1
ATOM 1462 N N . ASP A 1 177 ? 7.917 7.131 -25.848 1.00 85.44 177 ASP A N 1
ATOM 1463 C CA . ASP A 1 177 ? 8.775 6.289 -25.009 1.00 85.44 177 ASP A CA 1
ATOM 1464 C C . ASP A 1 177 ? 10.173 6.200 -25.607 1.00 85.44 177 ASP A C 1
ATOM 1466 O O . ASP A 1 177 ? 11.160 6.256 -24.879 1.00 85.44 177 ASP A O 1
ATOM 1470 N N . ARG A 1 178 ? 10.275 6.116 -26.942 1.00 87.94 178 ARG A N 1
ATOM 1471 C CA . ARG A 1 178 ? 11.563 6.044 -27.642 1.00 87.94 178 ARG A CA 1
ATOM 1472 C C . ARG A 1 178 ? 12.392 7.301 -27.408 1.00 87.94 178 ARG A C 1
ATOM 1474 O O . ARG A 1 178 ? 13.580 7.199 -27.111 1.00 87.94 178 ARG A O 1
ATOM 1481 N N . GLU A 1 179 ? 11.777 8.471 -27.535 1.00 90.06 179 GLU A N 1
ATOM 1482 C CA . GLU A 1 179 ? 12.454 9.752 -27.316 1.00 90.06 179 GLU A CA 1
ATOM 1483 C C . GLU A 1 179 ? 12.859 9.923 -25.852 1.00 90.06 179 GLU A C 1
ATOM 1485 O O . GLU A 1 179 ? 13.997 10.283 -25.553 1.00 90.06 179 GLU A O 1
ATOM 1490 N N . SER A 1 180 ? 11.952 9.613 -24.925 1.00 89.81 180 SER A N 1
ATOM 1491 C CA . SER A 1 180 ? 12.205 9.737 -23.487 1.00 89.81 180 SER A CA 1
ATOM 1492 C C . SER A 1 180 ? 13.279 8.762 -23.011 1.00 89.81 180 SER A C 1
ATOM 1494 O O . SER A 1 180 ? 14.191 9.169 -22.293 1.00 89.81 180 SER A O 1
ATOM 1496 N N . HIS A 1 181 ? 13.236 7.519 -23.491 1.00 92.50 181 HIS A N 1
ATOM 1497 C CA . HIS A 1 181 ? 14.282 6.528 -23.272 1.00 92.50 181 HIS A CA 1
ATOM 1498 C C . HIS A 1 181 ? 15.615 7.008 -23.846 1.00 92.50 181 HIS A C 1
ATOM 1500 O O . HIS A 1 181 ? 16.634 6.932 -23.170 1.00 92.50 181 HIS A O 1
ATOM 1506 N N . SER A 1 182 ? 15.628 7.518 -25.082 1.00 90.88 182 SER A N 1
ATOM 1507 C CA . SER A 1 182 ? 16.857 8.004 -25.714 1.00 90.88 182 SER A CA 1
ATOM 1508 C C . SER A 1 182 ? 17.473 9.169 -24.941 1.00 90.88 182 SER A C 1
ATOM 1510 O O . SER A 1 182 ? 18.693 9.221 -24.823 1.00 90.88 182 SER A O 1
ATOM 1512 N N . ARG A 1 183 ? 16.667 10.089 -24.394 1.00 90.50 183 ARG A N 1
ATOM 1513 C CA . ARG A 1 183 ? 17.167 11.176 -23.534 1.00 90.50 183 ARG A CA 1
ATOM 1514 C C . ARG A 1 183 ? 17.811 10.636 -22.259 1.00 90.50 183 ARG A C 1
ATOM 1516 O O . ARG A 1 183 ? 18.934 11.022 -21.951 1.00 90.50 183 ARG A O 1
ATOM 1523 N N . ALA A 1 184 ? 17.137 9.703 -21.590 1.00 91.44 184 ALA A N 1
ATOM 1524 C CA . ALA A 1 184 ? 17.630 9.067 -20.373 1.00 91.44 184 ALA A CA 1
ATOM 1525 C C . ALA A 1 184 ? 18.890 8.208 -20.606 1.00 91.44 184 ALA A C 1
ATOM 1527 O O . ALA A 1 184 ? 19.796 8.174 -19.779 1.00 91.44 184 ALA A O 1
ATOM 1528 N N . GLU A 1 185 ? 18.990 7.527 -21.750 1.00 91.31 185 GLU A N 1
ATOM 1529 C CA . GLU A 1 185 ? 20.208 6.814 -22.149 1.00 91.31 185 GLU A CA 1
ATOM 1530 C C . GLU A 1 185 ? 21.343 7.807 -22.428 1.00 91.31 185 GLU A C 1
ATOM 1532 O O . GLU A 1 185 ? 22.462 7.618 -21.958 1.00 91.31 185 GLU A O 1
ATOM 1537 N N . VAL A 1 186 ? 21.060 8.909 -23.132 1.00 89.56 186 VAL A N 1
ATOM 1538 C CA . VAL A 1 186 ? 22.066 9.933 -23.443 1.00 89.56 186 VAL A CA 1
ATOM 1539 C C . VAL A 1 186 ? 22.580 10.643 -22.185 1.00 89.56 186 VAL A C 1
ATOM 1541 O O . VAL A 1 186 ? 23.762 10.985 -22.116 1.00 89.56 186 VAL A O 1
ATOM 1544 N N . SER A 1 187 ? 21.737 10.834 -21.165 1.00 88.12 187 SER A N 1
ATOM 1545 C CA . SER A 1 187 ? 22.143 11.441 -19.890 1.00 88.12 187 SER A CA 1
ATOM 1546 C C . SER A 1 187 ? 23.260 10.659 -19.193 1.00 88.12 187 SER A C 1
ATOM 1548 O O . SER A 1 187 ? 24.078 11.253 -18.490 1.00 88.12 187 SER A O 1
ATOM 1550 N N . CYS A 1 188 ? 23.328 9.342 -19.417 1.00 86.88 188 CYS A N 1
ATOM 1551 C CA . CYS A 1 188 ? 24.321 8.465 -18.803 1.00 86.88 188 CYS A CA 1
ATOM 1552 C C . CYS A 1 188 ? 25.758 8.814 -19.227 1.00 86.88 188 CYS A C 1
ATOM 1554 O O . CYS A 1 188 ? 26.683 8.576 -18.446 1.00 86.88 188 CYS A O 1
ATOM 1556 N N . TYR A 1 189 ? 25.925 9.428 -20.408 1.00 82.56 189 TYR A N 1
ATOM 1557 C CA . TYR A 1 189 ? 27.215 9.836 -20.973 1.00 82.56 189 TYR A CA 1
ATOM 1558 C C . TYR A 1 189 ? 27.701 11.219 -20.507 1.00 82.56 189 TYR A C 1
ATOM 1560 O O . TYR A 1 189 ? 28.864 11.552 -20.722 1.00 82.56 189 TYR A O 1
ATOM 1568 N N . ARG A 1 190 ? 26.844 12.055 -19.898 1.00 65.31 190 ARG A N 1
ATOM 1569 C CA . ARG A 1 190 ? 27.098 13.507 -19.751 1.00 65.31 190 ARG A CA 1
ATOM 1570 C C . ARG A 1 190 ? 28.290 13.911 -18.864 1.00 65.31 190 ARG A C 1
ATOM 1572 O O . ARG A 1 190 ? 28.622 15.088 -18.871 1.00 65.31 190 ARG A O 1
ATOM 1579 N N . HIS A 1 191 ? 28.953 13.002 -18.143 1.00 57.09 191 HIS A N 1
ATOM 1580 C CA . HIS A 1 191 ? 30.021 13.369 -17.195 1.00 57.09 191 HIS A CA 1
ATOM 1581 C C . HIS A 1 191 ? 31.445 12.895 -17.511 1.00 57.09 191 HIS A C 1
ATOM 1583 O O . HIS A 1 191 ? 32.348 13.260 -16.763 1.00 57.09 191 HIS A O 1
ATOM 1589 N N . ASP A 1 192 ? 31.707 12.207 -18.627 1.00 49.44 192 ASP A N 1
ATOM 1590 C CA . ASP A 1 192 ? 33.106 11.931 -19.021 1.00 49.44 192 ASP A CA 1
ATOM 1591 C C . ASP A 1 192 ? 33.857 13.193 -19.516 1.00 49.44 192 ASP A C 1
ATOM 1593 O O . ASP A 1 192 ? 35.035 13.121 -19.852 1.00 49.44 192 ASP A O 1
ATOM 1597 N N . LEU A 1 193 ? 33.208 14.370 -19.541 1.00 50.09 193 LEU A N 1
ATOM 1598 C CA . LEU A 1 193 ? 33.759 15.619 -20.094 1.00 50.09 193 LEU A CA 1
ATOM 1599 C C . LEU A 1 193 ? 33.947 16.779 -19.097 1.00 50.09 193 LEU A C 1
ATOM 1601 O O . LEU A 1 193 ? 34.441 17.828 -19.506 1.00 50.09 193 LEU A O 1
ATOM 1605 N N . GLN A 1 194 ? 33.604 16.642 -17.812 1.00 45.53 194 GLN A N 1
ATOM 1606 C CA . GLN A 1 194 ? 33.848 17.703 -16.820 1.00 45.53 194 GLN A CA 1
ATOM 1607 C C . GLN A 1 194 ? 34.661 17.179 -15.639 1.00 45.53 194 GLN A C 1
ATOM 1609 O O . GLN A 1 194 ? 34.139 16.615 -14.678 1.00 45.53 194 GLN A O 1
ATOM 1614 N N . GLY A 1 195 ? 35.975 17.381 -15.739 1.00 49.62 195 GLY A N 1
ATOM 1615 C CA . GLY A 1 195 ? 36.866 17.351 -14.593 1.00 49.62 195 GLY A CA 1
ATOM 1616 C C . GLY A 1 195 ? 36.585 18.530 -13.659 1.00 49.62 195 GLY A C 1
ATOM 1617 O O . GLY A 1 195 ? 36.368 19.646 -14.116 1.00 49.62 195 GLY A O 1
ATOM 1618 N N . LEU A 1 196 ? 36.671 18.244 -12.358 1.00 46.91 196 LEU A N 1
ATOM 1619 C CA . LEU A 1 196 ? 36.775 19.186 -11.239 1.00 46.91 196 LEU A CA 1
ATOM 1620 C C . LEU A 1 196 ? 35.537 20.053 -10.942 1.00 46.91 196 LEU A C 1
ATOM 1622 O O . LEU A 1 196 ? 35.403 21.172 -11.417 1.00 46.91 196 LEU A O 1
ATOM 1626 N N . GLY A 1 197 ? 34.755 19.579 -9.967 1.00 47.00 197 GLY A N 1
ATOM 1627 C CA . GLY A 1 197 ? 34.294 20.454 -8.890 1.00 47.00 197 GLY A CA 1
ATOM 1628 C C . GLY A 1 197 ? 32.913 21.076 -9.043 1.00 47.00 197 GLY A C 1
ATOM 1629 O O . GLY A 1 197 ? 32.809 22.290 -9.038 1.00 47.00 197 GLY A O 1
ATOM 1630 N N . GLU A 1 198 ? 31.856 20.267 -9.044 1.00 40.16 198 GLU A N 1
ATOM 1631 C CA . GLU A 1 198 ? 30.582 20.660 -8.430 1.00 40.16 198 GLU A CA 1
ATOM 1632 C C . GLU A 1 198 ? 29.735 19.412 -8.148 1.00 40.16 198 GLU A C 1
ATOM 1634 O O . GLU A 1 198 ? 29.694 18.470 -8.942 1.00 40.16 198 GLU A O 1
ATOM 1639 N N . VAL A 1 199 ? 29.112 19.361 -6.969 1.00 51.44 199 VAL A N 1
ATOM 1640 C CA . VAL A 1 199 ? 28.248 18.251 -6.549 1.00 51.44 199 VAL A CA 1
ATOM 1641 C C . VAL A 1 199 ? 26.933 18.376 -7.312 1.00 51.44 199 VAL A C 1
ATOM 1643 O O . VAL A 1 199 ? 26.063 19.151 -6.926 1.00 51.44 199 VAL A O 1
ATOM 1646 N N . VAL A 1 200 ? 26.788 17.628 -8.406 1.00 49.06 200 VAL A N 1
ATOM 1647 C CA . VAL A 1 200 ? 25.566 17.608 -9.220 1.00 49.06 200 VAL A CA 1
ATOM 1648 C C . VAL A 1 200 ? 25.069 16.170 -9.364 1.00 49.06 200 VAL A C 1
ATOM 1650 O O . VAL A 1 200 ? 25.849 15.231 -9.506 1.00 49.06 200 VAL A O 1
ATOM 1653 N N . THR A 1 201 ? 23.749 16.023 -9.241 1.00 49.44 201 THR A N 1
ATOM 1654 C CA . THR A 1 201 ? 22.931 14.799 -9.271 1.00 49.44 201 THR A CA 1
ATOM 1655 C C . THR A 1 201 ? 23.521 13.653 -10.093 1.00 49.44 201 THR A C 1
ATOM 1657 O O . THR A 1 201 ? 23.844 13.830 -11.267 1.00 49.44 201 THR A O 1
ATOM 1660 N N . GLU A 1 202 ? 23.612 12.464 -9.488 1.00 59.88 202 GLU A N 1
ATOM 1661 C CA . GLU A 1 202 ? 24.202 11.282 -10.118 1.00 59.88 202 GLU A CA 1
ATOM 1662 C C . GLU A 1 202 ? 23.589 11.035 -11.516 1.00 59.88 202 GLU A C 1
ATOM 1664 O O . GLU A 1 202 ? 22.377 10.961 -11.673 1.00 59.88 202 GLU A O 1
ATOM 1669 N N . THR A 1 203 ? 24.405 10.901 -12.561 1.00 67.12 203 THR A N 1
ATOM 1670 C CA . THR A 1 203 ? 23.991 10.908 -13.986 1.00 67.12 203 THR A CA 1
ATOM 1671 C C . THR A 1 203 ? 23.032 9.791 -14.419 1.00 67.12 203 THR A C 1
ATOM 1673 O O . THR A 1 203 ? 22.401 9.883 -15.474 1.00 67.12 203 THR A O 1
ATOM 1676 N N . HIS A 1 204 ? 22.859 8.766 -13.588 1.00 75.50 204 HIS A N 1
ATOM 1677 C CA . HIS A 1 204 ? 21.815 7.756 -13.746 1.00 75.50 204 HIS A CA 1
ATOM 1678 C C . HIS A 1 204 ? 20.427 8.241 -13.305 1.00 75.50 204 HIS A C 1
ATOM 1680 O O . HIS A 1 204 ? 19.470 7.487 -13.442 1.00 75.50 204 HIS A O 1
ATOM 1686 N N . HIS A 1 205 ? 20.294 9.453 -12.764 1.00 84.31 205 HIS A N 1
ATOM 1687 C CA . HIS A 1 205 ? 19.041 9.971 -12.224 1.00 84.31 205 HIS A CA 1
ATOM 1688 C C . HIS A 1 205 ? 17.945 10.076 -13.292 1.00 84.31 205 HIS A C 1
ATOM 1690 O O . HIS A 1 205 ? 16.826 9.648 -13.036 1.00 84.31 205 HIS A O 1
ATOM 1696 N N . GLU A 1 206 ? 18.249 10.547 -14.509 1.00 89.50 206 GLU A N 1
ATOM 1697 C CA . GLU A 1 206 ? 17.247 10.568 -15.591 1.00 89.50 206 GLU A CA 1
ATOM 1698 C C . GLU A 1 206 ? 16.850 9.147 -16.025 1.00 89.50 206 GLU A C 1
ATOM 1700 O O . GLU A 1 206 ? 15.673 8.894 -16.277 1.00 89.50 206 GLU A O 1
ATOM 1705 N N . LEU A 1 207 ? 17.794 8.194 -16.045 1.00 91.50 207 LEU A N 1
ATOM 1706 C CA . LEU A 1 207 ? 17.491 6.777 -16.280 1.00 91.50 207 LEU A CA 1
ATOM 1707 C C . LEU A 1 207 ? 16.626 6.189 -15.161 1.00 91.50 207 LEU A C 1
ATOM 1709 O O . LEU A 1 207 ? 15.667 5.481 -15.452 1.00 91.50 207 LEU A O 1
ATOM 1713 N N . ALA A 1 208 ? 16.911 6.521 -13.904 1.00 91.31 208 ALA A N 1
ATOM 1714 C CA . ALA A 1 208 ? 16.138 6.092 -12.746 1.00 91.31 208 ALA A CA 1
ATOM 1715 C C . ALA A 1 208 ? 14.724 6.685 -12.751 1.00 91.31 208 ALA A C 1
ATOM 1717 O O . ALA A 1 208 ? 13.768 5.960 -12.498 1.00 91.31 208 ALA A O 1
ATOM 1718 N N . LEU A 1 209 ? 14.563 7.966 -13.096 1.00 89.25 209 LEU A N 1
ATOM 1719 C CA . LEU A 1 209 ? 13.254 8.604 -13.263 1.00 89.25 209 LEU A CA 1
ATOM 1720 C C . LEU A 1 209 ? 12.480 8.006 -14.436 1.00 89.25 209 LEU A C 1
ATOM 1722 O O . LEU A 1 209 ? 11.288 7.739 -14.310 1.00 89.25 209 LEU A O 1
ATOM 1726 N N . PHE A 1 210 ? 13.150 7.756 -15.565 1.00 90.88 210 PHE A N 1
ATOM 1727 C CA . PHE A 1 210 ? 12.543 7.053 -16.690 1.00 90.88 210 PHE A CA 1
ATOM 1728 C C . PHE A 1 210 ? 12.056 5.672 -16.245 1.00 90.88 210 PHE A C 1
ATOM 1730 O O . PHE A 1 210 ? 10.895 5.343 -16.465 1.00 90.88 210 PHE A O 1
ATOM 1737 N N . VAL A 1 211 ? 12.897 4.892 -15.563 1.00 90.06 211 VAL A N 1
ATOM 1738 C CA . VAL A 1 211 ? 12.518 3.585 -15.013 1.00 90.06 211 VAL A CA 1
ATOM 1739 C C . VAL A 1 211 ? 11.341 3.726 -14.060 1.00 90.06 211 VAL A C 1
ATOM 1741 O O . VAL A 1 211 ? 10.374 2.997 -14.226 1.00 90.06 211 VAL A O 1
ATOM 1744 N N . LEU A 1 212 ? 11.375 4.662 -13.111 1.00 85.81 212 LEU A N 1
ATOM 1745 C CA . LEU A 1 212 ? 10.293 4.897 -12.154 1.00 85.81 212 LEU A CA 1
ATOM 1746 C C . LEU A 1 212 ? 8.974 5.213 -12.868 1.00 85.81 212 LEU A C 1
ATOM 1748 O O . LEU A 1 212 ? 7.963 4.594 -12.588 1.00 85.81 212 LEU A O 1
ATOM 1752 N N . ASN A 1 213 ? 8.978 6.081 -13.876 1.00 83.81 213 ASN A N 1
ATOM 1753 C CA . ASN A 1 213 ? 7.756 6.411 -14.621 1.00 83.81 213 ASN A CA 1
ATOM 1754 C C . ASN A 1 213 ? 7.193 5.226 -15.427 1.00 83.81 213 ASN A C 1
ATOM 1756 O O . ASN A 1 213 ? 6.015 5.220 -15.779 1.00 83.81 213 ASN A O 1
ATOM 1760 N N . HIS A 1 214 ? 8.024 4.218 -15.698 1.00 82.81 214 HIS A N 1
ATOM 1761 C CA . HIS A 1 214 ? 7.648 2.989 -16.397 1.00 82.81 214 HIS A CA 1
ATOM 1762 C C . HIS A 1 214 ? 7.579 1.768 -15.460 1.00 82.81 214 HIS A C 1
ATOM 1764 O O . HIS A 1 214 ? 7.291 0.659 -15.913 1.00 82.81 214 HIS A O 1
ATOM 1770 N N . THR A 1 215 ? 7.806 1.966 -14.155 1.00 73.81 215 THR A N 1
ATOM 1771 C CA . THR A 1 215 ? 7.658 0.984 -13.074 1.00 73.81 215 THR A CA 1
ATOM 1772 C C . THR A 1 215 ? 6.685 1.568 -12.055 1.00 73.81 215 THR A C 1
ATOM 1774 O O . THR A 1 215 ? 7.043 2.439 -11.287 1.00 73.81 215 THR A O 1
ATOM 1777 N N . TYR A 1 216 ? 5.441 1.084 -12.027 1.00 64.38 216 TYR A N 1
ATOM 1778 C CA . TYR A 1 216 ? 4.370 1.624 -11.165 1.00 64.38 216 TYR A CA 1
ATOM 1779 C C . TYR A 1 216 ? 3.857 3.033 -11.525 1.00 64.38 216 TYR A C 1
ATOM 1781 O O . TYR A 1 216 ? 4.014 3.988 -10.777 1.00 64.38 216 TYR A O 1
ATOM 1789 N N . GLY A 1 217 ? 3.141 3.131 -12.649 1.00 46.03 217 GLY A N 1
ATOM 1790 C CA . GLY A 1 217 ? 2.325 4.317 -12.971 1.00 46.03 217 GLY A CA 1
ATOM 1791 C C . GLY A 1 217 ? 1.333 4.147 -14.130 1.00 46.03 217 GLY A C 1
ATOM 1792 O O . GLY A 1 217 ? 0.525 5.029 -14.399 1.00 46.03 217 GLY A O 1
ATOM 1793 N N . GLN A 1 218 ? 1.362 3.005 -14.820 1.00 41.25 218 GLN A N 1
ATOM 1794 C CA . GLN A 1 218 ? 0.464 2.679 -15.940 1.00 41.25 218 GLN A CA 1
ATOM 1795 C C . GLN A 1 218 ? -0.159 1.282 -15.784 1.00 41.25 218 GLN A C 1
ATOM 1797 O O . GLN A 1 218 ? -0.704 0.731 -16.739 1.00 41.25 218 GLN A O 1
ATOM 1802 N N . TRP A 1 219 ? -0.071 0.675 -14.591 1.00 43.44 219 TRP A N 1
ATOM 1803 C CA . TRP A 1 219 ? -0.598 -0.670 -14.360 1.00 43.44 219 TRP A CA 1
ATOM 1804 C C . TRP A 1 219 ? -2.132 -0.624 -14.303 1.00 43.44 219 TRP A C 1
ATOM 1806 O O . TRP A 1 219 ? -2.744 -0.533 -13.243 1.00 43.44 219 TRP A O 1
ATOM 1816 N N . LYS A 1 220 ? -2.764 -0.663 -15.479 1.00 40.16 220 LYS A N 1
ATOM 1817 C CA . LYS A 1 220 ? -4.082 -1.277 -15.626 1.00 40.16 220 LYS A CA 1
ATOM 1818 C C . LYS A 1 220 ? -3.841 -2.768 -15.450 1.00 40.16 220 LYS A C 1
ATOM 1820 O O . LYS A 1 220 ? -3.086 -3.329 -16.239 1.00 40.16 220 LYS A O 1
ATOM 1825 N N . SER A 1 221 ? -4.399 -3.355 -14.388 1.00 39.41 221 SER A N 1
ATOM 1826 C CA . SER A 1 221 ? -4.243 -4.777 -14.061 1.00 39.41 221 SER A CA 1
ATOM 1827 C C . SER A 1 221 ? -4.196 -5.643 -15.320 1.00 39.41 221 SER A C 1
ATOM 1829 O O . SER A 1 221 ? -5.156 -5.749 -16.084 1.00 39.41 221 SER A O 1
ATOM 1831 N N . THR A 1 222 ? -3.047 -6.275 -15.515 1.00 43.47 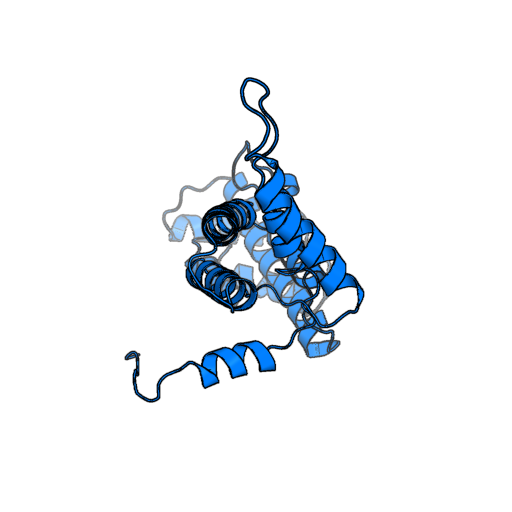222 THR A N 1
ATOM 1832 C CA . THR A 1 222 ? -2.933 -7.466 -16.338 1.00 43.47 222 THR A CA 1
ATOM 1833 C C . THR A 1 222 ? -2.338 -8.539 -15.452 1.00 43.47 222 THR A C 1
ATOM 1835 O O . THR A 1 222 ? -1.204 -8.974 -15.666 1.00 43.47 222 THR A O 1
ATOM 1838 N N . ASP A 1 223 ? -3.108 -8.977 -14.455 1.00 51.09 223 ASP A N 1
ATOM 1839 C CA . ASP A 1 223 ? -2.806 -10.204 -13.708 1.00 51.09 223 ASP A CA 1
ATOM 1840 C C . ASP A 1 223 ? -2.452 -11.346 -14.676 1.00 51.09 223 ASP A C 1
ATOM 1842 O O . ASP A 1 223 ? -1.543 -12.129 -14.419 1.00 51.09 223 ASP A O 1
ATOM 1846 N N . ALA A 1 224 ? -3.060 -11.351 -15.869 1.00 51.47 224 ALA A N 1
ATOM 1847 C CA . ALA A 1 224 ? -2.702 -12.234 -16.968 1.00 51.47 224 ALA A CA 1
ATOM 1848 C C . ALA A 1 224 ? -1.238 -12.103 -17.428 1.00 51.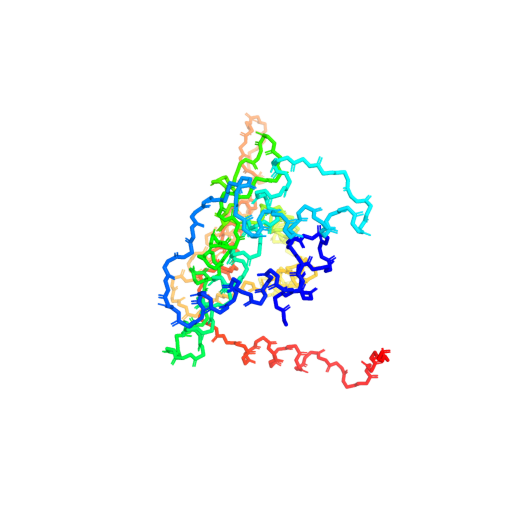47 224 ALA A C 1
ATOM 1850 O O . ALA A 1 224 ? -0.561 -13.111 -17.508 1.00 51.47 224 ALA A O 1
ATOM 1851 N N . GLN A 1 225 ? -0.697 -10.913 -17.707 1.00 50.56 225 GLN A N 1
ATOM 1852 C CA . GLN A 1 225 ? 0.621 -10.789 -18.355 1.00 50.56 225 GLN A CA 1
ATOM 1853 C C . GLN A 1 225 ? 1.793 -11.089 -17.418 1.00 50.56 225 GLN A C 1
ATOM 1855 O O . GLN A 1 225 ? 2.753 -11.727 -17.844 1.00 50.56 225 GLN A O 1
ATOM 1860 N N . MET A 1 226 ? 1.718 -10.680 -16.146 1.00 52.00 226 MET A N 1
ATOM 1861 C CA . MET A 1 226 ? 2.746 -11.040 -15.163 1.00 52.00 226 MET A CA 1
ATOM 1862 C C . MET A 1 226 ? 2.666 -12.530 -14.832 1.00 52.00 226 MET A C 1
ATOM 1864 O O . MET A 1 226 ? 3.699 -13.188 -14.775 1.00 52.00 226 MET A O 1
ATOM 1868 N N . MET A 1 227 ? 1.462 -13.094 -14.682 1.00 51.56 227 MET A N 1
ATOM 1869 C CA . MET A 1 227 ? 1.323 -14.535 -14.470 1.00 51.56 227 MET A CA 1
ATOM 1870 C C . MET A 1 227 ? 1.744 -15.327 -15.704 1.00 51.56 227 MET A C 1
ATOM 1872 O O . MET A 1 227 ? 2.429 -16.323 -15.540 1.00 51.56 227 MET A O 1
ATOM 1876 N N . THR A 1 228 ? 1.457 -14.864 -16.922 1.00 54.81 228 THR A N 1
ATOM 1877 C CA . THR A 1 228 ? 1.967 -15.457 -18.167 1.00 54.81 228 THR A CA 1
ATOM 1878 C C . THR A 1 228 ? 3.486 -15.339 -18.254 1.00 54.81 228 THR A C 1
ATOM 1880 O O . THR A 1 228 ? 4.134 -16.317 -18.599 1.00 54.81 228 THR A O 1
ATOM 1883 N N . PHE A 1 229 ? 4.086 -14.201 -17.893 1.00 57.88 229 PHE A N 1
ATOM 1884 C CA . PHE A 1 229 ? 5.543 -14.042 -17.848 1.00 57.88 229 PHE A CA 1
ATOM 1885 C C . PHE A 1 229 ? 6.185 -14.967 -16.805 1.00 57.88 229 PHE A C 1
ATOM 1887 O O . PHE A 1 229 ? 7.149 -15.672 -17.099 1.00 57.88 229 PHE A O 1
ATOM 1894 N N . LEU A 1 230 ? 5.630 -15.021 -15.593 1.00 58.31 230 LEU A N 1
ATOM 1895 C CA . LEU A 1 230 ? 6.098 -15.897 -14.520 1.00 58.31 230 LEU A CA 1
ATOM 1896 C C . LEU A 1 230 ? 5.865 -17.377 -14.852 1.00 58.31 230 LEU A C 1
ATOM 1898 O O . LEU A 1 230 ? 6.703 -18.204 -14.520 1.00 58.31 230 LEU A O 1
ATOM 1902 N N . GLN A 1 231 ? 4.769 -17.732 -15.522 1.00 61.09 231 GLN A N 1
ATOM 1903 C CA . GLN A 1 231 ? 4.497 -19.093 -15.995 1.00 61.09 231 GLN A CA 1
ATOM 1904 C C . GLN A 1 231 ? 5.438 -19.481 -17.136 1.00 61.09 231 GLN A C 1
ATOM 1906 O O . GLN A 1 231 ? 6.007 -20.562 -17.094 1.00 61.09 231 GLN A O 1
ATOM 1911 N N . ALA A 1 232 ? 5.676 -18.588 -18.098 1.00 60.72 232 ALA A N 1
ATOM 1912 C CA . ALA A 1 232 ? 6.601 -18.813 -19.208 1.00 60.72 232 ALA A CA 1
ATOM 1913 C C . ALA A 1 232 ? 8.071 -18.900 -18.761 1.00 60.72 232 ALA A C 1
ATOM 1915 O O . ALA A 1 232 ? 8.901 -19.461 -19.471 1.00 60.72 232 ALA A O 1
ATOM 1916 N N . THR A 1 233 ? 8.408 -18.339 -17.594 1.00 61.41 233 THR A N 1
ATOM 1917 C CA . THR A 1 233 ? 9.762 -18.387 -17.015 1.00 61.41 233 THR A CA 1
ATOM 1918 C C . THR A 1 233 ? 9.922 -19.444 -15.921 1.00 61.41 233 THR A C 1
ATOM 1920 O O . THR A 1 233 ? 11.053 -19.727 -15.511 1.00 61.41 233 THR A O 1
ATOM 1923 N N . ARG A 1 234 ? 8.832 -20.083 -15.470 1.00 53.03 234 ARG A N 1
ATOM 1924 C CA . ARG A 1 234 ? 8.917 -21.298 -14.656 1.00 53.03 234 ARG A CA 1
ATOM 1925 C C . ARG A 1 234 ? 9.482 -22.408 -15.535 1.00 53.03 234 ARG A C 1
ATOM 1927 O O . ARG A 1 234 ? 8.861 -22.830 -16.500 1.00 53.03 234 ARG A O 1
ATOM 1934 N N . ARG A 1 235 ? 10.668 -22.900 -15.171 1.00 52.31 235 ARG A N 1
ATOM 1935 C CA . ARG A 1 235 ? 11.101 -24.232 -15.594 1.00 52.31 235 ARG A CA 1
ATOM 1936 C C . ARG A 1 235 ? 10.094 -25.224 -15.028 1.00 52.31 235 ARG A C 1
ATOM 1938 O O . ARG A 1 235 ? 9.908 -25.263 -13.810 1.00 52.31 235 ARG A O 1
ATOM 1945 N N . ASP A 1 236 ? 9.471 -26.006 -15.896 1.00 45.31 236 ASP A N 1
ATOM 1946 C CA . ASP A 1 236 ? 8.760 -27.215 -15.503 1.00 45.31 236 ASP A CA 1
ATOM 1947 C C . ASP A 1 236 ? 9.667 -28.029 -14.560 1.00 45.31 236 ASP A C 1
ATOM 1949 O O . ASP A 1 236 ? 10.742 -28.472 -14.967 1.00 45.31 236 ASP A O 1
ATOM 1953 N N . GLY A 1 237 ? 9.293 -28.174 -13.280 1.00 45.88 237 GLY A N 1
ATOM 1954 C CA . GLY A 1 237 ? 9.913 -29.184 -12.409 1.00 45.88 237 GLY A CA 1
ATOM 1955 C C . GLY A 1 237 ? 10.421 -28.799 -11.015 1.00 45.88 237 GLY A C 1
ATOM 1956 O O . GLY A 1 237 ? 11.045 -29.650 -10.391 1.00 45.88 237 GLY A O 1
ATOM 1957 N N . ALA A 1 238 ? 10.163 -27.611 -10.462 1.00 39.34 238 ALA A N 1
ATOM 1958 C CA . ALA A 1 238 ? 10.453 -27.354 -9.040 1.00 39.34 238 ALA A CA 1
ATOM 1959 C C . ALA A 1 238 ? 9.165 -27.139 -8.230 1.00 39.34 238 ALA A C 1
ATOM 1961 O O . ALA A 1 238 ? 8.729 -26.011 -8.002 1.00 39.34 238 ALA A O 1
ATOM 1962 N N . MET A 1 239 ? 8.550 -28.250 -7.807 1.00 36.53 239 MET A N 1
ATOM 1963 C CA . MET A 1 239 ? 7.611 -28.279 -6.681 1.00 36.53 239 MET A CA 1
ATOM 1964 C C . MET A 1 239 ? 8.349 -27.796 -5.427 1.00 36.53 239 MET A C 1
ATOM 1966 O O . MET A 1 239 ? 9.315 -28.429 -5.007 1.00 36.53 239 MET A O 1
ATOM 1970 N N . PHE A 1 240 ? 7.888 -26.711 -4.809 1.00 31.41 240 PHE A N 1
ATOM 1971 C CA . PHE A 1 240 ? 8.166 -26.490 -3.392 1.00 31.41 240 PHE A CA 1
ATOM 1972 C C . PHE A 1 240 ? 7.129 -27.290 -2.589 1.00 31.41 240 PHE A C 1
ATOM 1974 O O . PHE A 1 240 ? 5.938 -27.159 -2.884 1.00 31.41 240 PHE A O 1
ATOM 1981 N N . PRO A 1 241 ? 7.549 -28.155 -1.647 1.00 42.03 241 PRO A N 1
ATOM 1982 C CA . PRO A 1 241 ? 6.624 -28.934 -0.837 1.00 42.03 241 PRO A CA 1
ATOM 1983 C C . PRO A 1 241 ? 5.837 -28.016 0.104 1.00 42.03 241 PRO A C 1
ATOM 1985 O O . PRO A 1 241 ? 6.347 -26.986 0.544 1.00 42.03 241 PRO A O 1
ATOM 1988 N N . HIS A 1 242 ? 4.583 -28.415 0.318 1.00 45.03 242 HIS A N 1
ATOM 1989 C CA . HIS A 1 242 ? 3.539 -27.741 1.089 1.00 45.03 242 HIS A CA 1
ATOM 1990 C C . HIS A 1 242 ? 3.933 -27.369 2.520 1.00 45.03 242 HIS A C 1
ATOM 1992 O O . HIS A 1 242 ? 4.660 -28.162 3.159 1.00 45.03 242 HIS A O 1
#

InterPro domains:
  IPR003812 Fido domain [PF02661] (129-161)
  IPR003812 Fido domain [PS51459] (50-202)
  IPR036597 Fido-like domain superfamily [G3DSA:1.10.3290.10] (34-126)
  IPR036597 Fido-like domain superfamily [G3DSA:1.10.3290.10] (127-226)
  IPR036597 Fido-like domain superfamily [SSF140931] (68-212)
  IPR040198 Fido domain-containing protein [PTHR13504] (132-171)